Protein AF-A0A0C3DFL5-F1 (afdb_monomer_lite)

Radius of gyration: 19.06 Å; chains: 1; bounding box: 46×42×47 Å

InterPro domains:
  IPR040976 Fungal-type protein kinase [PF17667] (15-183)

pLDDT: mean 78.9, std 15.67, range [37.09, 96.31]

Foldseek 3Di:
DDWDWDADPNFIKIKDFDAWPDFDPPPPAQTKTKTWTFIAGPVDPDGPRAIKIKMKTWAQPPPPDDPLNLLVLLVVLPQPLGWHWPDKDFDQDDDPDDPDDRPRPGLVVVCVVCVPPDPPDDRRTTIMMTMTDDDFAQLVPDPDPVLNVVQVVSVVSSQVCCCPRSVDHPPDPDSRSGGDDDDPPDDDDDD

Sequence (191 aa):
MKELQFVKDGIVHIIKLISILFISDNLHSQGTTVWKGVKMNKRQKNWGKENVVVKDSWINPLQKYAEGKILSILNEYRIEGILRLIHEQQIRTSHPISPGNKVNNSTHFLQALLAHHERGSYYLQVLSRIITEPVGDLITEFSCLGELLVAFLDYVVAHKEAVKIAHVLHHDMSLLNFILACKQGQTRSDH

Secondary structure (DSSP, 8-state):
--EEEEEETTEEEEEEEEEEEEEE--TTTT-EEEEEEEEEETT-SS---EEEEEEEEEE-TT-SS-HHHHHHHHHHTT-TTSPEEEEEEE--PPP---TT------HHHHHHHHTTS-SSS----EEEEEEEE---EEGGG-SSHHHHHHHHHHHHHHHHHHHHHS--------GGG-EE-PPTT------

Organism: NCBI:txid1036808

Structure (mmCIF, N/CA/C/O backbone):
data_AF-A0A0C3DFL5-F1
#
_entry.id   AF-A0A0C3DFL5-F1
#
loop_
_atom_site.group_PDB
_atom_site.id
_atom_site.type_symbol
_atom_site.label_atom_id
_atom_site.label_alt_id
_atom_site.label_comp_id
_atom_site.label_asym_id
_atom_site.label_entity_id
_atom_site.label_seq_id
_atom_site.pdbx_PDB_ins_code
_atom_site.Cartn_x
_atom_site.Cartn_y
_atom_site.Cartn_z
_atom_site.occupancy
_atom_site.B_iso_or_equiv
_atom_site.auth_seq_id
_atom_site.auth_comp_id
_atom_site.auth_asym_id
_atom_site.auth_atom_id
_atom_site.pdbx_PDB_model_num
ATOM 1 N N . MET A 1 1 ? 10.957 14.498 14.206 1.00 58.91 1 MET A N 1
ATOM 2 C CA . MET A 1 1 ? 9.651 14.168 13.588 1.00 58.91 1 MET A CA 1
ATOM 3 C C . MET A 1 1 ? 9.713 14.587 12.131 1.00 58.91 1 MET A C 1
ATOM 5 O O . MET A 1 1 ? 10.109 15.718 11.883 1.00 58.91 1 MET A O 1
ATOM 9 N N . LYS A 1 2 ? 9.454 13.683 11.181 1.00 82.38 2 LYS A N 1
ATOM 10 C CA . LYS A 1 2 ? 9.675 13.938 9.748 1.00 82.38 2 LYS A CA 1
ATOM 11 C C . L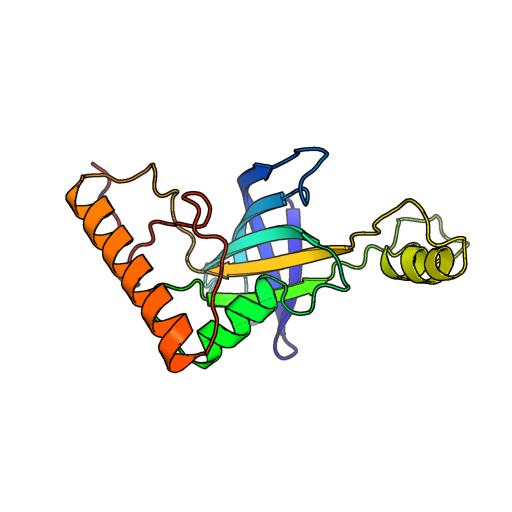YS A 1 2 ? 8.360 14.343 9.079 1.00 82.38 2 LYS A C 1
ATOM 13 O O . LYS A 1 2 ? 7.339 13.688 9.283 1.00 82.38 2 LYS A O 1
ATOM 18 N N . GLU A 1 3 ? 8.400 15.412 8.294 1.00 86.81 3 GLU A N 1
ATOM 19 C CA . GLU A 1 3 ? 7.275 15.870 7.479 1.00 86.81 3 GLU A CA 1
ATOM 20 C C . GLU A 1 3 ? 7.534 15.552 6.011 1.00 86.81 3 GLU A C 1
ATOM 22 O O . GLU A 1 3 ? 8.656 15.684 5.517 1.00 86.81 3 GLU A O 1
ATOM 27 N N . LEU A 1 4 ? 6.488 15.124 5.317 1.00 86.88 4 LEU A N 1
ATOM 28 C CA . LEU A 1 4 ? 6.491 14.892 3.882 1.00 86.88 4 LEU A CA 1
ATOM 29 C C . LEU A 1 4 ? 5.514 15.854 3.224 1.00 86.88 4 LEU A C 1
ATOM 31 O O . LEU A 1 4 ? 4.456 16.139 3.778 1.00 86.88 4 LEU A O 1
ATOM 35 N N . GLN A 1 5 ? 5.853 16.329 2.032 1.00 87.94 5 GLN A N 1
ATOM 36 C CA . GLN A 1 5 ? 4.967 17.167 1.235 1.00 87.94 5 GLN A CA 1
ATOM 37 C C . GLN A 1 5 ? 4.696 16.482 -0.093 1.00 87.94 5 GLN A C 1
ATOM 39 O O . GLN A 1 5 ? 5.610 15.917 -0.692 1.00 87.94 5 GLN A O 1
ATOM 44 N N . PHE A 1 6 ? 3.451 16.547 -0.545 1.00 85.56 6 PHE A N 1
ATOM 45 C CA . PHE A 1 6 ? 3.074 16.110 -1.882 1.00 85.56 6 PHE A CA 1
ATOM 46 C C . PHE A 1 6 ? 2.019 17.050 -2.461 1.00 85.56 6 PHE A C 1
ATOM 48 O O . PHE A 1 6 ? 1.330 17.760 -1.723 1.00 85.56 6 PHE A O 1
ATOM 55 N N . VAL A 1 7 ? 1.915 17.073 -3.788 1.00 84.12 7 VAL A N 1
ATOM 56 C CA . VAL A 1 7 ? 0.938 17.895 -4.505 1.00 84.12 7 VAL A CA 1
ATOM 57 C C . VAL A 1 7 ? -0.099 16.977 -5.126 1.00 84.12 7 VAL A C 1
ATOM 59 O O . VAL A 1 7 ? 0.248 16.065 -5.874 1.00 84.12 7 VAL A O 1
ATOM 62 N N . LYS A 1 8 ? -1.371 17.231 -4.830 1.00 82.88 8 LYS A N 1
ATOM 63 C CA . LYS A 1 8 ? -2.508 16.551 -5.448 1.00 82.88 8 LYS A CA 1
ATOM 64 C C . LYS A 1 8 ? -3.524 17.602 -5.867 1.00 82.88 8 LYS A C 1
ATOM 66 O O . LYS A 1 8 ? -3.828 18.491 -5.080 1.00 82.88 8 LYS A O 1
ATOM 71 N N . ASP A 1 9 ? -3.973 17.546 -7.117 1.00 83.56 9 ASP A N 1
ATOM 72 C CA . ASP A 1 9 ? -4.949 18.491 -7.682 1.00 83.56 9 ASP A CA 1
ATOM 73 C C . ASP A 1 9 ? -4.545 19.972 -7.493 1.00 83.56 9 ASP A C 1
ATOM 75 O O . ASP A 1 9 ? -5.363 20.845 -7.214 1.00 83.56 9 ASP A O 1
ATOM 79 N N . GLY A 1 10 ? -3.238 20.257 -7.578 1.00 81.25 10 GLY A N 1
ATOM 80 C CA . GLY A 1 10 ? -2.672 21.596 -7.362 1.00 81.25 10 GLY A CA 1
ATOM 81 C C . GLY A 1 10 ? -2.616 22.056 -5.897 1.00 81.25 10 GLY A C 1
ATOM 82 O O . GLY A 1 10 ? -2.197 23.181 -5.622 1.00 81.25 10 GLY A O 1
ATOM 83 N N . ILE A 1 11 ? -3.004 21.208 -4.942 1.00 82.56 11 ILE A N 1
ATOM 84 C CA . ILE A 1 11 ? -2.988 21.497 -3.506 1.00 82.56 11 ILE A CA 1
ATOM 85 C C . ILE A 1 11 ? -1.784 20.813 -2.858 1.00 82.56 11 ILE A C 1
ATOM 87 O O . ILE A 1 11 ? -1.545 19.619 -3.037 1.00 82.56 11 ILE A O 1
ATOM 91 N N . VAL A 1 12 ? -1.027 21.580 -2.070 1.00 85.19 12 VAL A N 1
ATOM 92 C CA . VAL A 1 12 ? 0.074 21.052 -1.256 1.00 85.19 12 VAL A CA 1
ATOM 93 C C . VAL A 1 12 ? -0.491 20.441 0.022 1.00 85.19 12 VAL A C 1
ATOM 95 O O . VAL A 1 12 ? -1.061 21.142 0.863 1.00 85.19 12 VAL A O 1
ATOM 98 N N . HIS A 1 13 ? -0.276 19.144 0.189 1.00 86.62 13 HIS A N 1
ATOM 99 C CA . HIS A 1 13 ? -0.588 18.399 1.400 1.00 86.62 13 HIS A CA 1
ATOM 100 C C . HIS A 1 13 ? 0.681 18.155 2.210 1.00 86.62 13 HIS A C 1
ATOM 102 O O . HIS A 1 13 ? 1.750 17.917 1.646 1.00 86.62 13 HIS A O 1
ATOM 108 N N . ILE A 1 14 ? 0.554 18.190 3.538 1.00 89.62 14 ILE A N 1
ATOM 109 C CA . ILE A 1 14 ? 1.631 17.811 4.457 1.00 89.62 14 ILE A CA 1
ATOM 110 C C . ILE A 1 14 ? 1.231 16.520 5.154 1.00 89.62 14 ILE A C 1
ATOM 112 O O . ILE A 1 14 ? 0.117 16.414 5.656 1.00 89.62 14 ILE A O 1
ATOM 116 N N . ILE A 1 15 ? 2.137 15.551 5.212 1.00 91.12 15 ILE A N 1
ATOM 117 C CA . ILE A 1 15 ? 1.990 14.362 6.045 1.00 91.12 15 ILE A CA 1
ATOM 118 C C . ILE A 1 15 ? 3.025 14.423 7.152 1.00 91.12 15 ILE A C 1
ATOM 120 O O . ILE A 1 15 ? 4.229 14.462 6.901 1.00 91.12 15 ILE A O 1
ATOM 124 N N . LYS A 1 16 ? 2.543 14.372 8.387 1.00 91.75 16 LYS A N 1
ATOM 125 C CA . LYS A 1 16 ? 3.386 14.197 9.561 1.00 91.75 16 LYS A CA 1
ATOM 126 C C . LYS A 1 16 ? 3.536 12.706 9.832 1.00 91.7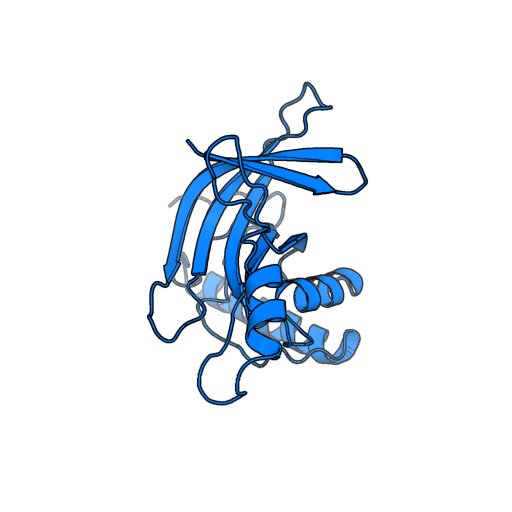5 16 LYS A C 1
ATOM 128 O O . LYS A 1 16 ? 2.543 12.051 10.147 1.00 91.75 16 LYS A O 1
ATOM 133 N N . LEU A 1 17 ? 4.749 12.171 9.698 1.00 92.44 17 LEU A N 1
ATOM 134 C CA . LEU A 1 17 ? 5.024 10.767 10.011 1.00 92.44 17 LEU A CA 1
ATOM 135 C C . LEU A 1 17 ? 5.000 10.572 11.531 1.00 92.44 17 LEU A C 1
ATOM 137 O O . LEU A 1 17 ? 5.666 11.309 12.264 1.00 92.44 17 LEU A O 1
ATOM 141 N N . ILE A 1 18 ? 4.209 9.603 11.989 1.00 92.00 18 ILE A N 1
ATOM 142 C CA . ILE A 1 18 ? 4.003 9.305 13.410 1.00 92.00 18 ILE A CA 1
ATOM 143 C C . ILE A 1 18 ? 4.922 8.169 13.846 1.00 92.00 18 ILE A C 1
ATOM 145 O O . ILE A 1 18 ? 5.727 8.347 14.754 1.00 92.00 18 ILE A O 1
ATOM 149 N N . SER A 1 19 ? 4.789 7.011 13.201 1.00 91.50 19 SER A N 1
ATOM 150 C CA . SER A 1 19 ? 5.471 5.774 13.573 1.00 91.50 19 SER A CA 1
ATOM 151 C C . SER A 1 19 ? 5.774 4.932 12.339 1.00 91.50 19 SER A C 1
ATOM 153 O O . SER A 1 19 ? 5.130 5.069 11.296 1.00 91.50 19 SER A O 1
ATOM 155 N N . ILE A 1 20 ? 6.774 4.067 12.462 1.00 90.88 20 ILE A N 1
ATOM 156 C CA . ILE A 1 20 ? 7.068 3.028 11.476 1.00 90.88 20 ILE A CA 1
ATOM 157 C C . ILE A 1 20 ? 6.100 1.874 11.733 1.00 90.88 20 ILE A C 1
ATOM 159 O O . ILE A 1 20 ? 5.922 1.476 12.881 1.00 90.88 20 ILE A O 1
ATOM 163 N N . LEU A 1 21 ? 5.465 1.375 10.676 1.00 87.50 21 LEU A N 1
ATOM 164 C CA . LEU A 1 21 ? 4.615 0.184 10.718 1.00 87.50 21 LEU A CA 1
ATOM 165 C C . LEU A 1 21 ? 5.393 -1.064 10.301 1.00 87.50 21 LEU A C 1
ATOM 167 O O . LEU A 1 21 ? 5.180 -2.132 10.857 1.00 87.50 21 LEU A O 1
ATOM 171 N N . PHE A 1 22 ? 6.296 -0.930 9.327 1.00 86.06 22 PHE A N 1
ATOM 172 C CA . PHE A 1 22 ? 7.044 -2.059 8.783 1.00 86.06 22 PHE A CA 1
ATOM 173 C C . PHE A 1 22 ? 8.337 -1.597 8.104 1.00 86.06 22 PHE A C 1
ATOM 175 O O . PHE A 1 22 ? 8.360 -0.549 7.453 1.00 86.06 22 PHE A O 1
ATOM 182 N N . ILE A 1 23 ? 9.398 -2.396 8.219 1.00 86.81 23 ILE A N 1
ATOM 183 C CA . ILE A 1 23 ? 10.627 -2.267 7.430 1.00 86.81 23 ILE A CA 1
ATOM 184 C C . ILE A 1 23 ? 10.974 -3.647 6.874 1.00 86.81 23 ILE A C 1
ATOM 186 O O . ILE A 1 23 ? 10.998 -4.625 7.613 1.00 86.81 23 ILE A O 1
ATOM 190 N N . SER A 1 24 ? 11.288 -3.702 5.584 1.00 84.56 24 SER A N 1
ATOM 191 C CA . SER A 1 24 ? 11.998 -4.812 4.962 1.00 84.56 24 SER A CA 1
ATOM 192 C C . SER A 1 24 ? 13.308 -4.282 4.402 1.00 84.56 24 SER A C 1
ATOM 194 O O . SER A 1 24 ? 13.310 -3.447 3.498 1.00 84.56 24 SER A O 1
ATOM 196 N N . ASP A 1 25 ? 14.412 -4.755 4.963 1.00 74.12 25 ASP A N 1
ATOM 197 C CA . ASP A 1 25 ? 15.786 -4.368 4.640 1.00 74.12 25 ASP A CA 1
ATOM 198 C C . ASP A 1 25 ? 16.544 -5.461 3.870 1.00 74.12 25 ASP A C 1
ATOM 200 O O . ASP A 1 25 ? 17.748 -5.347 3.643 1.00 74.12 25 ASP A O 1
ATOM 204 N N . ASN A 1 26 ? 15.842 -6.508 3.422 1.00 65.88 26 ASN A N 1
ATOM 205 C CA . ASN A 1 26 ? 16.447 -7.619 2.698 1.00 65.88 26 ASN A CA 1
ATOM 206 C C . ASN A 1 26 ? 17.223 -7.112 1.473 1.00 65.88 26 ASN A C 1
ATOM 208 O O . ASN A 1 26 ? 16.632 -6.529 0.563 1.00 65.88 26 ASN A O 1
ATOM 212 N N . LEU A 1 27 ? 18.523 -7.420 1.422 1.00 51.94 27 LEU A N 1
ATOM 213 C CA . LEU A 1 27 ? 19.468 -7.030 0.361 1.00 51.94 27 LEU A CA 1
ATOM 214 C C . LEU A 1 27 ? 19.070 -7.509 -1.047 1.00 51.94 27 LEU A C 1
ATOM 216 O O . LEU A 1 27 ? 19.594 -7.015 -2.040 1.00 51.94 27 LEU A O 1
ATOM 220 N N . HIS A 1 28 ? 18.177 -8.495 -1.146 1.00 53.97 28 HIS A N 1
ATOM 221 C CA . HIS A 1 28 ? 17.642 -9.016 -2.412 1.00 53.97 28 HIS A CA 1
ATOM 222 C C . HIS A 1 28 ? 16.210 -8.542 -2.701 1.00 53.97 28 HIS A C 1
ATOM 224 O O . HIS A 1 28 ? 15.637 -8.888 -3.731 1.00 53.97 28 HIS A O 1
ATOM 230 N N . SER A 1 29 ? 15.618 -7.768 -1.789 1.00 61.41 29 SER A N 1
ATOM 231 C CA . SER A 1 29 ? 14.272 -7.214 -1.913 1.00 61.41 29 SER A CA 1
ATOM 232 C C . SER A 1 29 ? 14.306 -5.761 -2.391 1.00 61.41 29 SER A C 1
ATOM 234 O O . SER A 1 29 ? 15.355 -5.130 -2.478 1.00 61.41 29 SER A O 1
ATOM 236 N N . GLN A 1 30 ? 13.125 -5.209 -2.657 1.00 71.94 30 GLN A N 1
ATOM 237 C CA . GLN A 1 30 ? 12.919 -3.814 -3.040 1.00 71.94 30 GLN A CA 1
ATOM 238 C C . GLN A 1 30 ? 13.116 -2.811 -1.888 1.00 71.94 30 GLN A C 1
ATOM 240 O O . GLN A 1 30 ? 12.759 -1.656 -2.058 1.00 71.94 30 GLN A O 1
ATOM 245 N N . GLY A 1 31 ? 13.630 -3.209 -0.715 1.00 81.38 31 GLY A N 1
ATOM 246 C CA . GLY A 1 31 ? 13.894 -2.308 0.416 1.00 81.38 31 GLY A CA 1
ATOM 247 C C . GLY A 1 31 ? 12.693 -1.421 0.764 1.00 81.38 31 GLY A C 1
ATOM 248 O O . GLY A 1 31 ? 12.580 -0.293 0.287 1.00 81.38 31 GLY A O 1
ATOM 249 N N . THR A 1 32 ? 11.767 -1.929 1.573 1.00 87.44 32 THR A N 1
ATOM 250 C CA . THR A 1 32 ? 10.481 -1.262 1.829 1.00 87.44 32 THR A CA 1
ATOM 251 C C . THR A 1 32 ? 10.437 -0.662 3.225 1.00 87.44 32 THR A C 1
ATOM 253 O O . THR A 1 32 ? 10.794 -1.313 4.199 1.00 87.44 32 THR A O 1
ATOM 256 N N . THR A 1 33 ? 9.944 0.567 3.354 1.00 90.25 33 THR A N 1
ATOM 257 C CA . THR A 1 33 ? 9.591 1.165 4.646 1.00 90.25 33 THR A CA 1
ATOM 258 C C . THR A 1 33 ? 8.163 1.680 4.605 1.00 90.25 33 THR A C 1
ATOM 260 O O . THR A 1 33 ? 7.802 2.466 3.732 1.00 90.25 33 THR A O 1
ATOM 263 N N . VAL A 1 34 ? 7.357 1.274 5.579 1.00 90.75 34 VAL A N 1
ATOM 264 C CA . VAL A 1 34 ? 5.958 1.672 5.719 1.00 90.75 34 VAL A CA 1
ATOM 265 C C . VAL A 1 34 ? 5.793 2.477 6.999 1.00 90.75 34 VAL A C 1
ATOM 267 O O . VAL A 1 34 ? 6.237 2.069 8.071 1.00 90.75 34 VAL A O 1
ATOM 270 N N . TRP A 1 35 ? 5.125 3.618 6.892 1.00 93.25 35 TRP A N 1
ATOM 271 C CA . TRP A 1 35 ? 4.887 4.555 7.979 1.00 93.25 35 TRP A CA 1
ATOM 272 C C . TRP A 1 35 ? 3.398 4.799 8.170 1.00 93.25 35 TRP A C 1
ATOM 274 O O . TRP A 1 35 ? 2.648 4.919 7.202 1.00 93.25 35 TRP A O 1
ATOM 284 N N . LYS A 1 36 ? 3.002 5.010 9.422 1.00 92.75 36 LYS A N 1
ATOM 285 C CA . LYS A 1 36 ? 1.750 5.678 9.765 1.00 92.75 36 LYS A CA 1
ATOM 286 C C . LYS A 1 36 ? 1.978 7.182 9.739 1.00 92.75 36 LYS A C 1
ATOM 288 O O . LYS A 1 36 ? 2.920 7.689 10.354 1.00 92.75 36 LYS A O 1
ATOM 293 N N . GLY A 1 37 ? 1.104 7.910 9.060 1.00 92.50 37 GLY A N 1
ATOM 294 C CA . GLY A 1 37 ? 1.138 9.363 8.990 1.00 92.50 37 GLY A CA 1
ATOM 295 C C . GLY A 1 37 ? -0.225 9.994 9.239 1.00 92.50 37 GLY A C 1
ATOM 296 O O . GLY A 1 37 ? -1.258 9.337 9.152 1.00 92.50 37 GLY A O 1
ATOM 297 N N . VAL A 1 38 ? -0.218 11.295 9.525 1.00 91.19 38 VAL A N 1
ATOM 298 C CA . VAL A 1 38 ? -1.428 12.128 9.518 1.00 91.19 38 VAL A CA 1
ATOM 299 C C . VAL A 1 38 ? -1.316 13.123 8.383 1.00 91.19 38 VAL A C 1
ATOM 301 O O . VAL A 1 38 ? -0.390 13.941 8.371 1.00 91.19 38 VAL A O 1
ATOM 304 N N . LYS A 1 39 ? -2.260 13.069 7.445 1.00 88.50 39 LYS A N 1
ATOM 305 C CA . LYS A 1 39 ? -2.396 14.065 6.387 1.00 88.50 39 LYS A CA 1
ATOM 306 C C . LYS A 1 39 ? -3.034 15.328 6.963 1.00 88.50 39 LYS A C 1
ATOM 308 O O . LYS A 1 39 ? -4.038 15.271 7.663 1.00 88.50 39 LYS A O 1
ATOM 313 N N . MET A 1 40 ? -2.445 16.473 6.643 1.00 83.12 40 MET A N 1
ATOM 314 C CA . MET A 1 40 ? -2.889 17.804 7.035 1.00 83.12 40 MET A CA 1
ATOM 315 C C . MET A 1 40 ? -3.155 18.634 5.778 1.00 83.12 40 MET A C 1
ATOM 317 O O . MET A 1 40 ? -2.350 18.652 4.839 1.00 83.12 40 MET A O 1
ATOM 321 N N . ASN A 1 41 ? -4.286 19.338 5.761 1.00 72.81 41 ASN A N 1
ATOM 322 C CA . ASN A 1 41 ? -4.627 20.278 4.700 1.00 72.81 41 ASN A CA 1
ATOM 323 C C . ASN A 1 41 ? -4.346 21.710 5.170 1.00 72.81 41 ASN A C 1
ATOM 325 O O . ASN A 1 41 ? -4.950 22.173 6.132 1.00 72.81 41 ASN A O 1
ATOM 329 N N . LYS A 1 42 ? -3.466 22.436 4.469 1.00 64.56 42 LYS A N 1
ATOM 330 C CA . LYS A 1 42 ? -3.145 23.836 4.798 1.00 64.56 42 LYS A CA 1
ATOM 331 C C . LYS A 1 42 ? -4.337 24.793 4.661 1.00 64.56 42 LYS A C 1
ATOM 333 O O . LYS A 1 42 ? -4.307 25.863 5.260 1.00 64.56 42 LYS A O 1
ATOM 338 N N . ARG A 1 43 ? -5.360 24.453 3.864 1.00 61.34 43 ARG A N 1
ATOM 339 C CA . ARG A 1 43 ? -6.496 25.350 3.574 1.00 61.34 43 ARG A CA 1
ATOM 340 C C . ARG A 1 43 ? -7.623 25.294 4.607 1.00 61.34 43 ARG A C 1
ATOM 342 O O . ARG A 1 43 ? -8.358 26.267 4.733 1.00 61.34 43 ARG A O 1
ATOM 349 N N . GLN A 1 44 ? -7.770 24.200 5.351 1.00 54.88 44 GLN A N 1
ATOM 350 C CA . GLN A 1 44 ? -8.806 24.081 6.378 1.00 54.88 44 GLN A CA 1
ATOM 351 C C . GLN A 1 44 ? -8.191 24.340 7.757 1.00 54.88 44 GLN A C 1
ATOM 353 O O . GLN A 1 44 ? -7.392 23.553 8.249 1.00 54.88 44 GLN A O 1
ATOM 358 N N . LYS A 1 45 ? -8.600 25.439 8.410 1.00 49.78 45 LYS A N 1
ATOM 359 C CA . LYS A 1 45 ? -8.300 25.710 9.832 1.00 49.78 45 LYS A CA 1
ATOM 360 C C . LYS A 1 45 ? -8.848 24.622 10.775 1.00 49.78 45 LYS A C 1
ATOM 362 O O . LYS A 1 45 ? -8.403 24.539 11.916 1.00 49.78 45 LYS A O 1
ATOM 367 N N . ASN A 1 46 ? -9.768 23.781 10.293 1.00 44.84 46 ASN A N 1
ATOM 368 C CA . ASN A 1 46 ? -10.198 22.565 10.972 1.00 44.84 46 ASN A CA 1
ATOM 369 C C . ASN A 1 46 ? -9.281 21.406 10.583 1.00 44.84 46 ASN A C 1
ATOM 371 O O . ASN A 1 46 ? -9.206 20.998 9.425 1.00 44.84 46 ASN A O 1
ATOM 375 N N . TRP A 1 47 ? -8.581 20.894 11.587 1.00 49.69 47 TRP A N 1
ATOM 376 C CA . TRP A 1 47 ? -7.605 19.820 11.499 1.00 49.69 47 TRP A CA 1
ATOM 377 C C . TRP A 1 47 ? -8.312 18.490 11.217 1.00 49.69 47 TRP A C 1
ATOM 379 O O . TRP A 1 47 ? -8.518 17.688 12.125 1.00 49.69 47 TRP A O 1
ATOM 389 N N . GLY A 1 48 ? -8.693 18.246 9.964 1.00 54.50 48 GLY A N 1
ATOM 390 C CA . GLY A 1 48 ? -9.075 16.912 9.510 1.00 54.50 48 GLY A CA 1
ATOM 391 C C . GLY A 1 48 ? -7.852 16.002 9.585 1.00 54.50 48 GLY A C 1
ATOM 392 O O . GLY A 1 48 ? -7.035 15.987 8.667 1.00 54.50 48 GLY A O 1
ATOM 393 N N . LYS A 1 49 ? -7.667 15.318 10.719 1.00 68.44 49 LYS A N 1
ATOM 394 C CA . LYS A 1 49 ? -6.587 14.349 10.925 1.00 68.44 49 LYS A CA 1
ATOM 395 C C . LYS A 1 49 ? -6.958 13.056 10.210 1.00 68.44 49 LYS A C 1
ATOM 397 O O . LYS A 1 49 ? -7.495 12.138 10.819 1.00 68.44 49 LYS A O 1
ATOM 402 N N . GLU A 1 50 ? -6.693 12.995 8.913 1.00 85.31 50 GLU A N 1
ATOM 403 C CA . GLU A 1 50 ? -6.839 11.751 8.161 1.00 85.31 50 GLU A CA 1
ATOM 404 C C . GLU A 1 50 ? -5.576 10.910 8.344 1.00 85.31 50 GLU A C 1
ATOM 406 O O . GLU A 1 50 ? -4.471 11.326 7.976 1.00 85.31 50 GLU A O 1
ATOM 411 N N . ASN A 1 51 ? -5.738 9.736 8.953 1.00 90.75 51 ASN A N 1
ATOM 412 C CA . ASN A 1 51 ? -4.667 8.757 9.067 1.00 90.75 51 ASN A CA 1
ATOM 413 C C . ASN A 1 51 ? -4.383 8.164 7.686 1.00 90.75 51 ASN A C 1
ATOM 415 O O . ASN A 1 51 ? -5.299 7.735 6.989 1.00 90.75 51 ASN A O 1
ATOM 419 N N . VAL A 1 52 ? -3.109 8.122 7.317 1.00 93.19 52 VAL A N 1
ATOM 420 C CA . VAL A 1 52 ? -2.641 7.591 6.036 1.00 93.19 52 VAL A CA 1
ATOM 421 C C . VAL A 1 52 ? -1.473 6.644 6.256 1.00 93.19 52 VAL A C 1
ATOM 423 O O . VAL A 1 52 ? -0.722 6.775 7.227 1.00 93.19 52 VAL A O 1
ATOM 426 N N . VAL A 1 53 ? -1.298 5.715 5.328 1.00 93.38 53 VAL A N 1
ATOM 427 C CA . VAL A 1 53 ? -0.100 4.889 5.221 1.00 93.38 53 VAL A CA 1
ATOM 428 C C . VAL A 1 53 ? 0.815 5.515 4.176 1.00 93.38 53 VAL A C 1
ATOM 430 O O . VAL A 1 53 ? 0.362 5.896 3.100 1.00 93.38 53 VAL A O 1
ATOM 433 N N . VAL A 1 54 ? 2.102 5.640 4.491 1.00 93.38 54 VAL A N 1
ATOM 434 C CA . VAL A 1 54 ? 3.135 6.050 3.533 1.00 93.38 54 VAL A CA 1
ATOM 435 C C . VAL A 1 54 ? 4.097 4.893 3.344 1.00 93.38 54 VAL A C 1
ATOM 437 O O . VAL A 1 54 ? 4.784 4.511 4.287 1.00 93.38 54 VAL A O 1
ATOM 440 N N . LYS A 1 55 ? 4.164 4.357 2.131 1.00 92.75 55 LYS A N 1
ATOM 441 C CA . LYS A 1 55 ? 5.062 3.268 1.753 1.00 92.75 55 LYS A CA 1
ATOM 442 C C . LYS A 1 55 ? 6.127 3.795 0.802 1.00 92.75 55 LYS A C 1
ATOM 444 O O . LYS A 1 55 ? 5.805 4.279 -0.278 1.00 92.75 55 LYS A O 1
ATOM 449 N N . ASP A 1 56 ? 7.382 3.686 1.215 1.00 91.12 56 ASP A N 1
ATOM 450 C CA . ASP A 1 56 ? 8.562 3.966 0.403 1.00 91.12 56 ASP A CA 1
ATOM 451 C C . ASP A 1 56 ? 9.194 2.626 -0.004 1.00 91.12 56 ASP A C 1
ATOM 453 O O . ASP A 1 56 ? 9.414 1.771 0.853 1.00 91.12 56 ASP A O 1
ATOM 457 N N . SER A 1 57 ? 9.464 2.420 -1.294 1.00 89.31 57 SER A N 1
ATOM 458 C CA . SER A 1 57 ? 10.067 1.183 -1.821 1.00 89.31 57 SER A CA 1
ATOM 459 C C . SER A 1 57 ? 10.903 1.449 -3.074 1.00 89.31 57 SER A C 1
ATOM 461 O O . SER A 1 57 ? 10.592 2.345 -3.862 1.00 89.31 57 SER A O 1
ATOM 463 N N . TRP A 1 58 ? 11.976 0.690 -3.266 1.00 86.38 58 TRP A N 1
ATOM 464 C CA . TRP A 1 58 ? 12.800 0.728 -4.471 1.00 86.38 58 TRP A CA 1
ATOM 465 C C . TRP A 1 58 ? 12.193 -0.136 -5.573 1.00 86.38 58 TRP A C 1
ATOM 467 O O . TRP A 1 58 ? 12.202 -1.358 -5.506 1.00 86.38 58 TRP A O 1
ATOM 477 N N . ILE A 1 59 ? 11.697 0.495 -6.631 1.00 84.06 59 ILE A N 1
ATOM 478 C CA . ILE A 1 59 ? 11.025 -0.202 -7.730 1.00 84.06 59 ILE A CA 1
ATOM 479 C C . ILE A 1 59 ? 11.903 -0.255 -8.976 1.00 84.06 59 ILE A C 1
ATOM 481 O O . ILE A 1 59 ? 12.733 0.624 -9.215 1.00 84.06 59 ILE A O 1
ATOM 485 N N . ASN A 1 60 ? 11.670 -1.254 -9.827 1.00 82.50 60 ASN A N 1
ATOM 486 C CA . ASN A 1 60 ? 12.184 -1.228 -11.190 1.00 82.50 60 ASN A CA 1
ATOM 487 C C . ASN A 1 60 ? 11.338 -0.242 -12.024 1.00 82.50 60 ASN A C 1
ATOM 489 O O . ASN A 1 60 ? 10.161 -0.519 -12.260 1.00 82.50 60 ASN A O 1
ATOM 493 N N . PRO A 1 61 ? 11.895 0.881 -12.515 1.00 75.69 61 PRO A N 1
ATOM 494 C CA . PRO A 1 61 ? 11.129 1.867 -13.283 1.00 75.69 61 PRO A CA 1
ATOM 495 C C . PRO A 1 61 ? 10.629 1.338 -14.635 1.00 75.69 61 PRO A C 1
ATOM 497 O O . PRO A 1 61 ? 9.714 1.921 -15.211 1.00 75.69 61 PRO A O 1
ATOM 500 N N . LEU A 1 62 ? 11.208 0.248 -15.151 1.00 76.25 62 LEU A N 1
ATOM 501 C CA . LEU A 1 62 ? 10.756 -0.400 -16.386 1.00 76.25 62 LEU A CA 1
ATOM 502 C C . LEU A 1 62 ? 9.532 -1.301 -16.161 1.00 7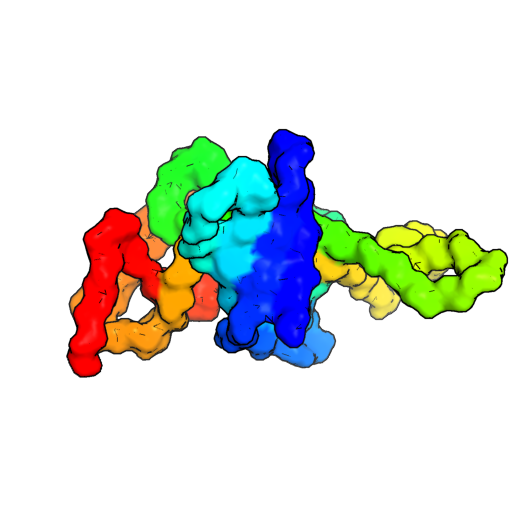6.25 62 LEU A C 1
ATOM 504 O O . LEU A 1 62 ? 8.917 -1.761 -17.125 1.00 76.25 62 LEU A O 1
ATOM 508 N N . GLN A 1 63 ? 9.161 -1.568 -14.905 1.00 78.75 63 GLN A N 1
ATOM 509 C CA . GLN A 1 63 ? 7.982 -2.360 -14.588 1.00 78.75 63 GLN A CA 1
ATOM 510 C C . GLN A 1 63 ? 6.715 -1.590 -14.982 1.00 78.75 63 GLN A C 1
ATOM 512 O O . GLN A 1 63 ? 6.367 -0.567 -14.397 1.00 78.75 63 GLN A O 1
ATOM 517 N N . LYS A 1 64 ? 5.994 -2.110 -15.983 1.00 76.69 64 LYS A N 1
ATOM 518 C CA . LYS A 1 64 ? 4.802 -1.464 -16.564 1.00 76.69 64 LYS A CA 1
ATOM 519 C C . LYS A 1 64 ? 3.663 -1.250 -15.557 1.00 76.69 64 LYS A C 1
ATOM 521 O O . LYS A 1 64 ? 2.892 -0.296 -15.704 1.00 76.69 64 LYS A O 1
ATOM 526 N N . TYR A 1 65 ? 3.559 -2.143 -14.574 1.00 79.62 65 TYR A N 1
ATOM 527 C CA . TYR A 1 65 ? 2.527 -2.163 -13.540 1.00 79.62 65 TYR A CA 1
ATOM 528 C C . TYR A 1 65 ? 3.191 -2.234 -12.163 1.00 79.62 65 TYR A C 1
ATOM 530 O O . TYR A 1 65 ? 3.372 -3.313 -11.605 1.00 79.62 65 TYR A O 1
ATOM 538 N N . ALA A 1 66 ? 3.615 -1.076 -11.656 1.00 85.06 66 ALA A N 1
ATOM 539 C CA . ALA A 1 66 ? 3.976 -0.927 -10.251 1.00 85.06 66 ALA A CA 1
ATOM 540 C C . ALA A 1 66 ? 2.710 -0.902 -9.376 1.00 85.06 66 ALA A C 1
ATOM 542 O O . ALA A 1 66 ? 1.612 -0.624 -9.868 1.00 85.06 66 ALA A O 1
ATOM 543 N N . GLU A 1 67 ? 2.873 -1.165 -8.080 1.00 88.19 67 GLU A N 1
ATOM 544 C CA . GLU A 1 67 ? 1.785 -1.256 -7.097 1.00 88.19 67 GLU A CA 1
ATOM 545 C C . GLU A 1 67 ? 0.835 -0.051 -7.132 1.00 88.19 67 GLU A C 1
ATOM 547 O O . GLU A 1 67 ? -0.378 -0.236 -7.210 1.00 88.19 67 GLU A O 1
ATOM 552 N N . GLY A 1 68 ? 1.360 1.180 -7.162 1.00 89.38 68 GLY A N 1
ATOM 553 C CA . GLY A 1 68 ? 0.526 2.384 -7.214 1.00 89.38 68 GLY A CA 1
ATOM 554 C C . GLY A 1 68 ? -0.366 2.435 -8.456 1.00 89.38 68 GLY A C 1
ATOM 555 O O . GLY A 1 68 ? -1.563 2.692 -8.351 1.00 89.38 68 GLY A O 1
ATOM 556 N N . LYS A 1 69 ? 0.153 2.053 -9.625 1.00 89.94 69 LYS A N 1
ATOM 557 C CA . LYS A 1 69 ? -0.649 1.971 -10.853 1.00 89.94 69 LYS A CA 1
ATOM 558 C C . LYS A 1 69 ? -1.725 0.888 -10.788 1.00 89.94 69 LYS A C 1
ATOM 560 O O . LYS A 1 69 ? -2.828 1.109 -11.281 1.00 89.94 69 LYS A O 1
ATOM 565 N N . ILE A 1 70 ? -1.421 -0.264 -10.190 1.00 90.94 70 ILE A N 1
ATOM 566 C CA . ILE A 1 70 ? -2.406 -1.334 -9.983 1.00 90.94 70 ILE A CA 1
ATOM 567 C C . ILE A 1 70 ? -3.533 -0.828 -9.077 1.00 90.94 70 ILE A C 1
ATOM 569 O O . ILE A 1 70 ? -4.700 -0.920 -9.454 1.00 90.94 70 ILE A O 1
ATOM 573 N N . LEU A 1 71 ? -3.192 -0.220 -7.938 1.00 92.50 71 LEU A N 1
ATOM 574 C CA . LEU A 1 71 ? -4.172 0.368 -7.021 1.00 92.50 71 LEU A CA 1
ATOM 575 C C . LEU A 1 71 ? -5.014 1.451 -7.701 1.00 92.50 71 LEU A C 1
ATOM 577 O O . LEU A 1 71 ? -6.229 1.469 -7.528 1.00 92.50 71 LEU A O 1
ATOM 581 N N . SER A 1 72 ? -4.398 2.305 -8.523 1.00 93.31 72 SER A N 1
ATOM 582 C CA . SER A 1 72 ? -5.114 3.330 -9.289 1.00 93.31 72 SER A CA 1
ATOM 583 C C . SER A 1 72 ? -6.196 2.721 -10.181 1.00 93.31 72 SER A C 1
ATOM 585 O O . SER A 1 72 ? -7.321 3.213 -10.180 1.00 93.31 72 SER A O 1
ATOM 587 N N . ILE A 1 73 ? -5.875 1.647 -10.913 1.00 93.94 73 ILE A N 1
ATOM 588 C CA . ILE A 1 73 ? -6.838 0.947 -11.776 1.00 93.94 73 ILE A CA 1
ATOM 589 C C . ILE A 1 73 ? -7.961 0.343 -10.923 1.00 93.94 73 ILE A C 1
ATOM 591 O O . ILE A 1 73 ? -9.136 0.558 -11.204 1.00 93.94 73 ILE A O 1
ATOM 595 N N . LEU A 1 74 ? -7.623 -0.378 -9.850 1.00 94.12 74 LEU A N 1
ATOM 596 C CA . LEU A 1 74 ? -8.624 -1.018 -8.988 1.00 94.12 74 LEU A CA 1
ATOM 597 C C . LEU A 1 74 ? -9.561 0.001 -8.318 1.00 94.12 74 LEU A C 1
ATOM 599 O O . LEU A 1 74 ? -10.760 -0.246 -8.196 1.00 94.12 74 LEU A O 1
ATOM 603 N N . ASN A 1 75 ? -9.042 1.163 -7.916 1.00 94.25 75 ASN A N 1
ATOM 604 C CA . ASN A 1 75 ? -9.854 2.233 -7.339 1.00 94.25 75 ASN A CA 1
ATOM 605 C C . ASN A 1 75 ? -10.762 2.916 -8.370 1.00 94.25 75 ASN A C 1
ATOM 607 O O . ASN A 1 75 ? -11.869 3.314 -8.012 1.00 94.25 75 ASN A O 1
ATOM 611 N N . GLU A 1 76 ? -10.335 3.034 -9.631 1.00 95.44 76 GLU A N 1
ATOM 612 C CA . GLU A 1 76 ? -11.162 3.574 -10.719 1.00 95.44 76 GLU A CA 1
ATOM 613 C C . GLU A 1 76 ? -12.401 2.703 -10.967 1.00 95.44 76 GLU A C 1
ATOM 615 O O . GLU A 1 76 ? -13.515 3.221 -11.057 1.00 95.44 76 GLU A O 1
ATOM 620 N N . TYR A 1 77 ? -12.226 1.377 -10.952 1.00 95.44 77 TYR A N 1
ATOM 621 C CA . TYR A 1 77 ? -13.323 0.405 -11.022 1.00 95.44 77 TYR A CA 1
ATOM 622 C C . TYR A 1 77 ? -14.096 0.235 -9.707 1.00 95.44 77 TYR A C 1
ATOM 624 O O . TYR A 1 77 ? -15.063 -0.522 -9.670 1.00 95.44 77 TYR A O 1
ATOM 632 N N . ARG A 1 78 ? -13.707 0.951 -8.642 1.00 94.44 78 ARG A N 1
ATOM 633 C CA . ARG A 1 78 ? -14.347 0.921 -7.317 1.00 94.44 78 ARG A CA 1
ATOM 634 C C . ARG A 1 78 ? -14.454 -0.485 -6.721 1.00 94.44 78 ARG A C 1
ATOM 636 O O . ARG A 1 78 ? -15.461 -0.807 -6.099 1.00 94.44 78 ARG A O 1
ATOM 643 N N . ILE A 1 79 ? -13.417 -1.304 -6.898 1.00 93.19 79 ILE A N 1
ATOM 644 C CA . ILE A 1 79 ? -13.360 -2.626 -6.267 1.00 93.19 79 ILE A CA 1
ATOM 645 C C . ILE A 1 79 ? -13.320 -2.450 -4.744 1.00 93.19 79 ILE A C 1
ATOM 647 O O . ILE A 1 79 ? -12.451 -1.746 -4.219 1.00 93.19 79 ILE A O 1
ATOM 651 N N . GLU A 1 80 ? -14.266 -3.068 -4.039 1.00 91.75 80 GLU A N 1
ATOM 652 C CA . GLU A 1 80 ? -14.319 -3.031 -2.577 1.00 91.75 80 GLU A CA 1
ATOM 653 C C . GLU A 1 80 ? -13.223 -3.913 -1.958 1.00 91.75 80 GLU A C 1
ATOM 655 O O . GLU A 1 80 ? -12.686 -4.817 -2.595 1.00 91.75 80 GLU A O 1
ATOM 660 N N . GLY A 1 81 ? -12.840 -3.627 -0.711 1.00 88.69 81 GLY A N 1
ATOM 661 C CA . GLY A 1 81 ? -11.799 -4.392 -0.008 1.00 88.69 81 GLY A CA 1
ATOM 662 C C . GLY A 1 81 ? -10.362 -4.123 -0.481 1.00 88.69 81 GLY A C 1
ATOM 663 O O . GLY A 1 81 ? -9.433 -4.760 0.009 1.00 88.69 81 GLY A O 1
ATOM 664 N N . ILE A 1 82 ? -10.153 -3.167 -1.394 1.00 90.25 82 ILE A N 1
ATOM 665 C CA . ILE A 1 82 ? -8.828 -2.724 -1.849 1.00 90.25 82 ILE A CA 1
ATOM 666 C C . ILE A 1 82 ? -8.454 -1.391 -1.189 1.00 90.25 82 ILE A C 1
ATOM 668 O O . ILE A 1 82 ? -9.296 -0.515 -0.985 1.00 90.25 82 ILE A O 1
ATOM 672 N N . LEU A 1 83 ? -7.164 -1.216 -0.890 1.00 91.19 83 LEU A N 1
ATOM 673 C CA . LEU A 1 83 ? -6.613 0.057 -0.428 1.00 91.19 83 LEU A CA 1
ATOM 674 C C . LEU A 1 83 ? -6.947 1.197 -1.396 1.00 91.19 83 LEU A C 1
ATOM 676 O O . LEU A 1 83 ? -6.782 1.076 -2.611 1.00 91.19 83 LEU A O 1
ATOM 680 N N . ARG A 1 84 ? -7.340 2.347 -0.851 1.00 92.25 84 ARG A N 1
ATOM 681 C CA . ARG A 1 84 ? -7.513 3.575 -1.622 1.00 92.25 84 ARG A CA 1
ATOM 682 C C . ARG A 1 84 ? -6.172 4.278 -1.773 1.00 92.25 84 ARG A C 1
ATOM 684 O O . ARG A 1 84 ? -5.578 4.741 -0.799 1.00 92.25 84 ARG A O 1
ATOM 691 N N . LEU A 1 85 ? -5.722 4.416 -3.010 1.00 94.25 85 LEU A N 1
ATOM 692 C CA . LEU A 1 85 ? -4.589 5.232 -3.395 1.00 94.25 85 LEU A CA 1
ATOM 693 C C . LEU A 1 85 ? -4.940 6.715 -3.264 1.00 94.25 85 LEU A C 1
ATOM 695 O O . LEU A 1 85 ? -5.817 7.253 -3.942 1.00 94.25 85 LEU A O 1
ATOM 699 N N . ILE A 1 86 ? -4.204 7.407 -2.403 1.00 92.69 86 ILE A N 1
ATOM 700 C CA . ILE A 1 86 ? -4.281 8.860 -2.276 1.00 92.69 86 ILE A CA 1
ATOM 701 C C . ILE A 1 86 ? -3.323 9.503 -3.270 1.00 92.69 86 ILE A C 1
ATOM 703 O O . ILE A 1 86 ? -3.718 10.452 -3.952 1.00 92.69 86 ILE A O 1
ATOM 707 N N . HIS A 1 87 ? -2.080 9.028 -3.326 1.00 92.06 87 HIS A N 1
ATOM 708 C CA . HIS A 1 87 ? -1.035 9.609 -4.161 1.00 92.06 87 HIS A CA 1
ATOM 709 C C . HIS A 1 87 ? 0.096 8.612 -4.422 1.00 92.06 87 HIS A C 1
ATOM 711 O O . HIS A 1 87 ? 0.432 7.811 -3.554 1.00 92.06 87 HIS A O 1
ATOM 717 N N . GLU A 1 88 ? 0.720 8.718 -5.590 1.00 91.25 88 GLU A N 1
ATOM 718 C CA . GLU A 1 88 ? 1.939 8.002 -5.959 1.00 91.25 88 GLU A CA 1
ATOM 719 C C . GLU A 1 88 ? 2.956 9.011 -6.499 1.00 91.25 88 GLU A C 1
ATOM 721 O O . GLU A 1 88 ? 2.608 9.912 -7.265 1.00 91.25 88 GLU A O 1
ATOM 726 N N . GLN A 1 89 ? 4.217 8.862 -6.100 1.00 88.38 89 GLN A N 1
ATOM 727 C CA . GLN A 1 89 ? 5.302 9.724 -6.540 1.00 88.38 89 GLN A CA 1
ATOM 728 C C . GLN A 1 89 ? 6.624 8.963 -6.595 1.00 88.38 89 GLN A C 1
ATOM 730 O O . GLN A 1 89 ? 7.039 8.344 -5.622 1.00 88.38 89 GLN A O 1
ATOM 735 N N . GLN A 1 90 ? 7.369 9.129 -7.686 1.00 86.75 90 GLN A N 1
ATOM 736 C CA . GLN A 1 90 ? 8.790 8.789 -7.694 1.00 86.75 90 GLN A CA 1
ATOM 737 C C . GLN A 1 90 ? 9.595 9.892 -7.004 1.00 86.75 90 GLN A C 1
ATOM 739 O O . GLN A 1 90 ? 9.577 11.055 -7.422 1.00 86.75 90 GLN A O 1
ATOM 744 N N . ILE A 1 91 ? 10.312 9.530 -5.945 1.00 82.62 91 ILE A N 1
ATOM 745 C CA . ILE A 1 91 ? 11.104 10.468 -5.161 1.00 82.62 91 ILE A CA 1
ATOM 746 C C . ILE A 1 91 ? 12.361 10.825 -5.945 1.00 82.62 91 ILE A C 1
ATOM 748 O O . ILE A 1 91 ? 13.256 10.012 -6.157 1.00 82.62 91 ILE A O 1
ATOM 752 N N . ARG A 1 92 ? 12.438 12.089 -6.356 1.00 73.06 92 ARG A N 1
ATOM 753 C CA . ARG A 1 92 ? 13.647 12.675 -6.929 1.00 73.06 92 ARG A CA 1
ATOM 754 C C . ARG A 1 92 ? 14.385 13.379 -5.803 1.00 73.06 92 ARG A C 1
ATOM 756 O O . ARG A 1 92 ? 14.005 14.479 -5.411 1.00 73.06 92 ARG A O 1
ATOM 763 N N . THR A 1 93 ? 15.399 12.739 -5.237 1.00 59.31 93 THR A N 1
ATOM 764 C CA . THR A 1 93 ? 16.298 13.432 -4.316 1.00 59.31 93 THR A CA 1
ATOM 765 C C . THR A 1 93 ? 17.289 14.261 -5.124 1.00 59.31 93 THR A C 1
ATOM 767 O O . THR A 1 93 ? 18.025 13.751 -5.966 1.00 59.31 93 THR A O 1
ATOM 770 N N . SER A 1 94 ? 17.324 15.561 -4.857 1.00 48.66 94 SER A N 1
ATOM 771 C CA . SER A 1 94 ? 18.544 16.337 -5.048 1.00 48.66 94 SER A CA 1
ATOM 772 C C . SER A 1 94 ? 19.473 15.941 -3.904 1.00 48.66 94 SER A C 1
ATOM 774 O O . SER A 1 94 ? 19.084 16.055 -2.740 1.00 48.66 94 SER A O 1
ATOM 776 N N . HIS A 1 95 ? 20.673 15.442 -4.189 1.00 42.25 95 HIS A N 1
ATOM 777 C CA . HIS A 1 95 ? 21.679 15.306 -3.136 1.00 42.25 95 HIS A CA 1
ATOM 778 C C . HIS A 1 95 ? 21.993 16.714 -2.584 1.00 42.25 95 HIS A C 1
ATOM 780 O O . HIS A 1 95 ? 22.026 17.659 -3.380 1.00 42.25 95 HIS A O 1
ATOM 786 N N . PRO A 1 96 ? 22.192 16.906 -1.266 1.00 41.41 96 PRO A N 1
ATOM 787 C CA . PRO A 1 96 ? 22.666 18.179 -0.741 1.00 41.41 96 PRO A CA 1
ATOM 788 C C . PRO A 1 96 ? 24.122 18.357 -1.184 1.00 41.41 96 PRO A C 1
ATOM 790 O O . PRO A 1 96 ? 25.046 17.913 -0.515 1.00 41.41 96 PRO A O 1
ATOM 793 N N . ILE A 1 97 ? 24.326 18.941 -2.362 1.00 44.94 97 ILE A N 1
ATOM 794 C CA . ILE A 1 97 ? 25.651 19.313 -2.850 1.00 44.94 97 ILE A CA 1
ATOM 795 C C . ILE A 1 97 ? 25.844 20.786 -2.518 1.00 44.94 97 ILE A C 1
ATOM 797 O O . ILE A 1 97 ? 24.968 21.612 -2.785 1.00 44.94 97 ILE A O 1
ATOM 801 N N . SER A 1 98 ? 26.994 21.078 -1.915 1.00 46.22 98 SER A N 1
ATOM 802 C CA . SER A 1 98 ? 27.534 22.407 -1.653 1.00 46.22 98 SER A CA 1
ATOM 803 C C . SER A 1 98 ? 27.223 23.411 -2.775 1.00 46.22 98 SER A C 1
ATOM 805 O O . SER A 1 98 ? 27.181 23.033 -3.951 1.00 46.22 98 SER A O 1
ATOM 807 N N . PRO A 1 99 ? 27.030 24.700 -2.440 1.00 46.09 99 PRO A N 1
ATOM 808 C CA . PRO A 1 99 ? 26.651 25.727 -3.402 1.00 46.09 99 PRO A CA 1
ATOM 809 C C . PRO A 1 99 ? 27.788 25.922 -4.413 1.00 46.09 99 PRO A C 1
ATOM 811 O O . PRO A 1 99 ? 28.766 26.604 -4.134 1.00 46.09 99 PRO A O 1
ATOM 814 N N . GLY A 1 100 ? 27.694 25.280 -5.577 1.00 49.38 100 GLY A N 1
ATOM 815 C CA . GLY A 1 100 ? 28.723 25.408 -6.609 1.00 49.38 100 GLY A CA 1
ATOM 816 C C . GLY A 1 100 ? 28.490 24.576 -7.862 1.00 49.38 100 GLY A C 1
ATOM 817 O O . GLY A 1 100 ? 28.683 25.091 -8.952 1.00 49.38 100 GLY A O 1
ATOM 818 N N . ASN A 1 101 ? 27.995 23.338 -7.746 1.00 48.78 101 ASN A N 1
ATOM 819 C CA . ASN A 1 101 ? 27.764 22.476 -8.910 1.00 48.78 101 ASN A CA 1
ATOM 820 C C . ASN A 1 101 ? 26.404 21.773 -8.823 1.00 48.78 101 ASN A C 1
ATOM 822 O O . ASN A 1 101 ? 26.210 20.849 -8.035 1.00 48.78 101 ASN A O 1
ATOM 826 N N . LYS A 1 102 ? 25.453 22.196 -9.668 1.00 52.34 102 LYS A N 1
ATOM 827 C CA . LYS A 1 102 ? 24.154 21.527 -9.861 1.00 52.34 102 LYS A CA 1
ATOM 828 C C . LYS A 1 102 ? 24.333 20.263 -10.711 1.00 52.34 102 LYS A C 1
ATOM 830 O O . LYS A 1 102 ? 23.822 20.191 -11.825 1.00 52.34 102 LYS A O 1
ATOM 835 N N . VAL A 1 103 ? 25.056 19.263 -10.212 1.00 53.31 103 VAL A N 1
ATOM 836 C CA . VAL A 1 103 ? 24.988 17.928 -10.821 1.00 53.31 103 VAL A CA 1
ATOM 837 C C . VAL A 1 103 ? 23.696 17.283 -10.327 1.00 53.31 103 VAL A C 1
ATOM 839 O O . VAL A 1 103 ? 23.489 17.103 -9.126 1.00 53.31 103 VAL A O 1
ATOM 842 N N . ASN A 1 104 ? 22.770 17.020 -11.248 1.00 57.44 104 ASN A N 1
ATOM 843 C CA . ASN A 1 104 ? 21.503 16.363 -10.947 1.00 57.44 104 ASN A CA 1
ATOM 844 C C . ASN A 1 104 ? 21.779 14.895 -10.597 1.00 57.44 104 ASN A C 1
ATOM 846 O O . ASN A 1 104 ? 21.691 14.045 -11.460 1.00 57.44 104 ASN A O 1
ATOM 850 N N . ASN A 1 105 ? 22.093 14.579 -9.343 1.00 56.06 105 ASN A N 1
ATOM 851 C CA . ASN A 1 105 ? 22.364 13.202 -8.902 1.00 56.06 105 ASN A CA 1
ATOM 852 C C . ASN A 1 105 ? 21.089 12.391 -8.615 1.00 56.06 105 ASN A C 1
ATOM 854 O O . ASN A 1 105 ? 21.104 11.482 -7.785 1.00 56.06 105 ASN A O 1
ATOM 858 N N . SER A 1 106 ? 19.962 12.724 -9.250 1.00 64.31 106 SER A N 1
ATOM 859 C CA . SER A 1 106 ? 18.769 11.891 -9.113 1.00 64.31 106 SER A CA 1
ATOM 860 C C . SER A 1 106 ? 19.045 10.489 -9.655 1.00 64.31 106 SER A C 1
ATOM 862 O O . SER A 1 106 ? 19.811 10.304 -10.603 1.00 64.31 106 SER A O 1
ATOM 864 N N . THR A 1 107 ? 18.377 9.487 -9.093 1.00 64.25 107 THR A N 1
ATOM 865 C CA . THR A 1 107 ? 18.482 8.099 -9.562 1.00 64.25 107 THR A CA 1
ATOM 866 C C . THR A 1 107 ? 18.130 7.975 -11.049 1.00 64.25 107 THR A C 1
ATOM 868 O O . THR A 1 107 ? 18.729 7.178 -11.760 1.00 64.25 107 THR A O 1
ATOM 871 N N . HIS A 1 108 ? 17.239 8.846 -11.541 1.00 64.31 108 HIS A N 1
ATOM 872 C CA . HIS A 1 108 ? 16.909 9.010 -12.962 1.00 64.31 108 HIS A CA 1
ATOM 873 C C . HIS A 1 108 ? 18.098 9.460 -13.820 1.00 64.31 108 HIS A C 1
ATOM 875 O O . HIS A 1 108 ? 18.299 8.937 -14.912 1.00 64.31 108 HIS A O 1
ATOM 881 N N . PHE A 1 109 ? 18.900 10.413 -13.342 1.00 67.06 109 PHE A N 1
ATOM 882 C CA . PHE A 1 109 ? 20.097 10.862 -14.057 1.00 67.06 109 PHE A CA 1
ATOM 883 C C . PHE A 1 109 ? 21.173 9.778 -14.088 1.00 67.06 109 PHE A C 1
ATOM 885 O O . PHE A 1 109 ? 21.733 9.509 -15.146 1.00 67.06 109 PHE A O 1
ATOM 892 N N . LEU A 1 110 ? 21.418 9.114 -12.953 1.00 68.56 110 LEU A N 1
ATOM 893 C CA . LEU A 1 110 ? 22.351 7.987 -12.890 1.00 68.56 110 LEU A CA 1
ATOM 894 C C . LEU A 1 110 ? 21.903 6.847 -13.811 1.00 68.56 110 LEU A C 1
ATOM 896 O O . LEU A 1 110 ? 22.732 6.256 -14.493 1.00 68.56 110 LEU A O 1
ATOM 900 N N . GLN A 1 111 ? 20.597 6.585 -13.896 1.00 67.38 111 GLN A N 1
ATOM 901 C CA . GLN A 1 111 ? 20.042 5.609 -14.826 1.00 67.38 111 GLN A CA 1
ATOM 902 C C . GLN A 1 111 ? 20.270 5.984 -16.289 1.00 67.38 111 GLN A C 1
ATOM 904 O O . GLN A 1 111 ? 20.716 5.140 -17.060 1.00 67.38 111 GLN A O 1
ATOM 909 N N . ALA A 1 112 ? 20.001 7.233 -16.670 1.00 68.88 112 ALA A N 1
ATOM 910 C CA . ALA A 1 112 ? 20.259 7.704 -18.027 1.00 68.88 112 ALA A CA 1
ATOM 911 C C . ALA A 1 112 ? 21.754 7.627 -18.381 1.00 68.88 112 ALA A C 1
ATOM 913 O O . ALA A 1 112 ? 22.103 7.151 -19.456 1.00 68.88 112 ALA A O 1
ATOM 914 N N . LEU A 1 113 ? 22.634 8.031 -17.459 1.00 70.25 113 LEU A N 1
ATOM 915 C CA . LEU A 1 113 ? 24.085 7.984 -17.640 1.00 70.25 113 LEU A CA 1
ATOM 916 C C . LEU A 1 113 ? 24.592 6.544 -17.808 1.00 70.25 113 LEU A C 1
ATOM 918 O O . LEU A 1 113 ? 25.369 6.257 -18.714 1.00 70.25 113 LEU A O 1
ATOM 922 N N . LEU A 1 114 ? 24.134 5.632 -16.949 1.00 68.00 114 LEU A N 1
ATOM 923 C CA . LEU A 1 114 ? 24.574 4.238 -16.944 1.00 68.00 114 LEU A CA 1
ATOM 924 C C . LEU A 1 114 ? 23.934 3.404 -18.056 1.00 68.00 114 LEU A C 1
ATOM 926 O O . LEU A 1 114 ? 24.531 2.419 -18.464 1.00 68.00 114 LEU A O 1
ATOM 930 N N . ALA A 1 115 ? 22.785 3.805 -18.610 1.00 65.31 115 ALA A N 1
ATOM 931 C CA . ALA A 1 115 ? 22.196 3.149 -19.782 1.00 65.31 115 ALA A CA 1
ATOM 932 C C . ALA A 1 115 ? 23.099 3.220 -21.032 1.00 65.31 115 ALA A C 1
ATOM 934 O O . ALA A 1 115 ? 22.940 2.409 -21.949 1.00 65.31 115 ALA A O 1
ATOM 935 N N . HIS A 1 116 ? 24.039 4.173 -21.068 1.00 63.53 116 HIS A N 1
ATOM 936 C CA . HIS A 1 116 ? 25.058 4.297 -22.113 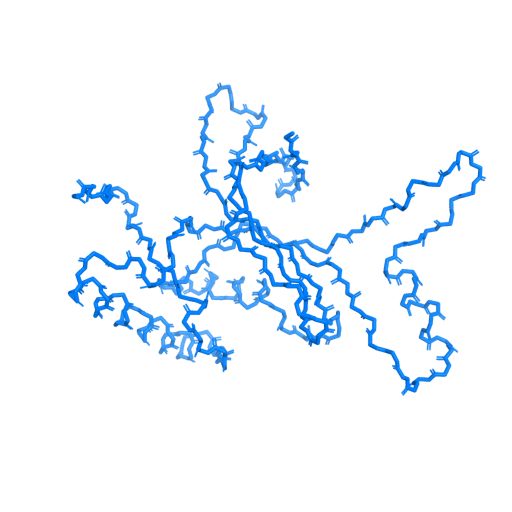1.00 63.53 116 HIS A CA 1
ATOM 937 C C . HIS A 1 116 ? 26.318 3.452 -21.854 1.00 63.53 116 HIS A C 1
ATOM 939 O O . HIS A 1 116 ? 27.088 3.235 -22.787 1.00 63.53 116 HIS A O 1
ATOM 945 N N . HIS A 1 117 ? 26.520 2.957 -20.629 1.00 59.03 117 HIS A N 1
ATOM 946 C CA . HIS A 1 117 ? 27.602 2.036 -20.277 1.00 59.03 117 HIS A CA 1
ATOM 947 C C . HIS A 1 117 ? 27.099 0.581 -20.274 1.00 59.03 117 HIS A C 1
ATOM 949 O O . HIS A 1 117 ? 25.909 0.317 -20.124 1.00 59.03 117 HIS A O 1
ATOM 955 N N . GLU A 1 118 ? 28.000 -0.368 -20.533 1.00 55.84 118 GLU A N 1
ATOM 956 C CA . GLU A 1 118 ? 27.695 -1.767 -20.861 1.00 55.84 118 GLU A CA 1
ATOM 957 C C . GLU A 1 118 ? 26.610 -2.429 -19.989 1.00 55.84 118 GLU A C 1
ATOM 959 O O . GLU A 1 118 ? 26.603 -2.383 -18.759 1.00 55.84 118 GLU A O 1
ATOM 964 N N . ARG A 1 119 ? 25.682 -3.091 -20.683 1.00 55.50 119 ARG A N 1
ATOM 965 C CA . ARG A 1 119 ? 24.329 -3.471 -20.251 1.00 55.50 119 ARG A CA 1
ATOM 966 C C . ARG A 1 119 ? 24.262 -4.712 -19.331 1.00 55.50 119 ARG A C 1
ATOM 968 O O . ARG A 1 119 ? 23.275 -5.437 -19.370 1.00 55.50 119 ARG A O 1
ATOM 975 N N . GLY A 1 120 ? 25.311 -5.005 -18.560 1.00 54.44 120 GLY A N 1
ATOM 976 C CA . GLY A 1 120 ? 25.587 -6.380 -18.118 1.00 54.44 120 GLY A CA 1
ATOM 977 C C . GLY A 1 120 ? 25.216 -6.804 -16.693 1.00 54.44 120 GLY A C 1
ATOM 978 O O . GLY A 1 120 ? 24.936 -7.983 -16.502 1.00 54.44 120 GLY A O 1
ATOM 979 N N . SER A 1 121 ? 25.240 -5.929 -15.680 1.00 60.12 121 SER A N 1
ATOM 980 C CA . SER A 1 121 ? 25.306 -6.442 -14.291 1.00 60.12 121 SER A CA 1
ATOM 981 C C . SER A 1 121 ? 24.554 -5.674 -13.205 1.00 60.12 121 SER A C 1
ATOM 983 O O . SER A 1 121 ? 24.531 -6.142 -12.067 1.00 60.12 121 SER A O 1
ATOM 985 N N . TYR A 1 122 ? 23.896 -4.549 -13.508 1.00 63.81 122 TYR A N 1
ATOM 986 C CA . TYR A 1 122 ? 23.225 -3.745 -12.479 1.00 63.81 122 TYR A CA 1
ATOM 987 C C . TYR A 1 122 ? 21.785 -3.390 -12.854 1.00 63.81 122 TYR A C 1
ATOM 989 O O . TYR A 1 122 ? 21.521 -2.817 -13.911 1.00 63.81 122 TYR A O 1
ATOM 997 N N . TYR A 1 123 ? 20.854 -3.684 -11.945 1.00 67.19 123 TYR A N 1
ATOM 998 C CA . TYR A 1 123 ? 19.466 -3.236 -12.027 1.00 67.19 123 TYR A CA 1
ATOM 999 C C . TYR A 1 123 ? 19.304 -1.951 -11.219 1.00 67.19 123 TYR A C 1
ATOM 1001 O O . TYR A 1 123 ? 19.297 -1.974 -9.989 1.00 67.19 123 TYR A O 1
ATOM 1009 N N . LEU A 1 124 ? 19.181 -0.819 -11.910 1.00 74.69 124 LEU A N 1
ATOM 1010 C CA . LEU A 1 124 ? 18.972 0.472 -11.260 1.00 74.69 124 LEU A CA 1
ATOM 1011 C C . LEU A 1 124 ? 17.505 0.621 -10.86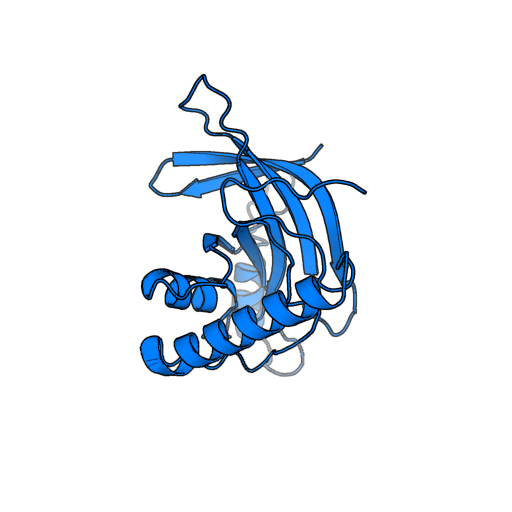3 1.00 74.69 124 LEU A C 1
ATOM 1013 O O . LEU A 1 124 ? 16.621 0.743 -11.712 1.00 74.69 124 LEU A O 1
ATOM 1017 N N . GLN A 1 125 ? 17.266 0.603 -9.558 1.00 79.25 125 GLN A N 1
ATOM 1018 C CA . GLN A 1 125 ? 15.956 0.845 -8.973 1.00 79.25 125 GLN A CA 1
ATOM 1019 C C . GLN A 1 125 ? 15.778 2.333 -8.663 1.00 79.25 125 GLN A C 1
ATOM 1021 O O . GLN A 1 125 ? 16.745 3.054 -8.422 1.00 79.25 125 GLN A O 1
ATOM 1026 N N . VAL A 1 126 ? 14.532 2.798 -8.646 1.00 82.88 126 VAL A N 1
ATOM 1027 C CA . VAL A 1 126 ? 14.169 4.163 -8.247 1.00 82.88 126 VAL A CA 1
ATOM 1028 C C . VAL A 1 126 ? 13.296 4.121 -7.004 1.00 82.88 126 VAL A C 1
ATOM 1030 O O . VAL A 1 126 ? 12.484 3.214 -6.842 1.00 82.88 126 VAL A O 1
ATOM 1033 N N . LEU A 1 127 ? 13.438 5.112 -6.127 1.00 86.06 127 LEU A N 1
ATOM 1034 C CA . LEU A 1 127 ? 12.609 5.196 -4.931 1.00 86.06 127 LEU A CA 1
ATOM 1035 C C . LEU A 1 127 ? 11.202 5.672 -5.311 1.00 86.06 127 LEU A C 1
ATOM 1037 O O . LEU A 1 127 ? 11.024 6.790 -5.801 1.00 86.06 127 LEU A O 1
ATOM 1041 N N . SER A 1 128 ? 10.205 4.833 -5.063 1.00 88.75 128 SER A N 1
ATOM 1042 C CA . SER A 1 128 ? 8.789 5.154 -5.193 1.00 88.75 128 SER A CA 1
ATOM 1043 C C . SER A 1 128 ? 8.158 5.344 -3.825 1.00 88.75 128 SER A C 1
ATOM 1045 O O . SER A 1 128 ? 8.466 4.620 -2.878 1.00 88.75 128 SER A O 1
ATOM 1047 N N . ARG A 1 129 ? 7.258 6.319 -3.742 1.00 92.19 129 ARG A N 1
ATOM 1048 C CA . ARG A 1 129 ? 6.399 6.582 -2.597 1.00 92.19 129 ARG A CA 1
ATOM 1049 C C . ARG A 1 129 ? 4.950 6.414 -3.005 1.00 92.19 129 ARG A C 1
ATOM 1051 O O . ARG A 1 129 ? 4.485 7.068 -3.935 1.00 92.19 129 ARG A O 1
ATOM 1058 N N . ILE A 1 130 ? 4.225 5.641 -2.219 1.00 94.00 130 ILE A N 1
ATOM 1059 C CA . ILE A 1 130 ? 2.780 5.476 -2.318 1.00 94.00 130 ILE A CA 1
ATOM 1060 C C . ILE A 1 130 ? 2.139 5.897 -1.000 1.00 94.00 130 ILE A C 1
ATOM 1062 O O . ILE A 1 130 ? 2.654 5.616 0.081 1.00 94.00 130 ILE A O 1
ATOM 1066 N N . ILE A 1 131 ? 1.029 6.621 -1.097 1.00 94.06 131 ILE A N 1
ATOM 1067 C CA . ILE A 1 131 ? 0.236 7.087 0.037 1.00 94.06 131 ILE A CA 1
ATOM 1068 C C . ILE A 1 131 ? -1.151 6.476 -0.104 1.00 94.06 131 ILE A C 1
ATOM 1070 O O . ILE A 1 131 ? -1.825 6.719 -1.108 1.00 94.06 131 ILE A O 1
ATOM 1074 N N . THR A 1 132 ? -1.577 5.712 0.895 1.00 94.19 132 THR A N 1
ATOM 1075 C CA . THR A 1 132 ? -2.833 4.956 0.869 1.00 94.19 132 THR A CA 1
ATOM 1076 C C . THR A 1 132 ? -3.637 5.126 2.155 1.00 94.19 132 THR A C 1
ATOM 1078 O O . THR A 1 132 ? -3.156 5.644 3.165 1.00 94.19 132 THR A O 1
ATOM 1081 N N . GLU A 1 133 ? -4.891 4.694 2.101 1.00 92.50 133 GLU A N 1
ATOM 1082 C CA . GLU A 1 133 ? -5.774 4.508 3.250 1.00 92.50 133 GLU A CA 1
ATOM 1083 C C . GLU A 1 133 ? -6.710 3.306 2.996 1.00 92.50 133 GLU A C 1
ATOM 1085 O O . GLU A 1 133 ? -6.891 2.924 1.836 1.00 92.50 133 GLU A O 1
ATOM 1090 N N . PRO A 1 134 ? -7.342 2.721 4.026 1.00 91.12 134 PRO A N 1
ATOM 1091 C CA . PRO A 1 134 ? -7.211 3.030 5.454 1.00 91.12 134 PRO A CA 1
ATOM 1092 C C . PRO A 1 134 ? -5.857 2.611 6.048 1.00 91.12 134 PRO A C 1
ATOM 1094 O O . PRO A 1 134 ? -5.093 1.864 5.443 1.00 91.12 134 PRO A O 1
ATOM 1097 N N . VAL A 1 135 ? -5.561 3.108 7.254 1.00 88.94 135 VAL A N 1
ATOM 1098 C CA . VAL A 1 135 ? -4.547 2.492 8.124 1.00 88.94 135 VAL A CA 1
ATOM 1099 C C . VAL A 1 135 ? -5.216 1.312 8.818 1.00 88.94 135 VAL A C 1
ATOM 1101 O O . VAL A 1 135 ? -6.250 1.503 9.455 1.00 88.94 135 VAL A O 1
ATOM 1104 N N . GLY A 1 136 ? -4.632 0.127 8.684 1.00 88.38 136 GLY A N 1
ATOM 1105 C CA . GLY A 1 136 ? -5.102 -1.096 9.326 1.00 88.38 136 GLY A CA 1
ATOM 1106 C C . GLY A 1 136 ? -3.977 -1.825 10.049 1.00 88.38 136 GLY A C 1
ATOM 1107 O O . GLY A 1 136 ? -2.809 -1.437 9.947 1.00 88.38 136 GLY A O 1
ATOM 1108 N N . ASP A 1 137 ? -4.360 -2.878 10.755 1.00 88.00 137 ASP A N 1
ATOM 1109 C CA . ASP A 1 137 ? -3.449 -3.777 11.452 1.00 88.00 137 ASP A CA 1
ATOM 1110 C C . ASP A 1 137 ? -3.083 -4.963 10.551 1.00 88.00 137 ASP A C 1
ATOM 1112 O O . ASP A 1 137 ? -3.754 -5.238 9.552 1.00 88.00 137 ASP A O 1
ATOM 1116 N N . LEU A 1 138 ? -2.000 -5.667 10.879 1.00 84.44 138 LEU A N 1
ATOM 1117 C CA . LEU A 1 138 ? -1.634 -6.887 10.162 1.00 84.44 138 LEU A CA 1
ATOM 1118 C C . LEU A 1 138 ? -2.706 -7.956 10.367 1.00 84.44 138 LEU A C 1
ATOM 1120 O O . LEU A 1 138 ? -3.341 -8.021 11.418 1.00 84.44 138 LEU A O 1
ATOM 1124 N N . ILE A 1 139 ? -2.858 -8.851 9.390 1.00 86.94 139 ILE A N 1
ATOM 1125 C CA . ILE A 1 139 ? -3.805 -9.965 9.501 1.00 86.94 139 ILE A CA 1
ATOM 1126 C C . ILE A 1 139 ? -3.539 -10.871 10.704 1.00 86.94 139 ILE A C 1
ATOM 1128 O O . ILE A 1 139 ? -4.454 -11.557 11.120 1.00 86.94 139 ILE A O 1
ATOM 1132 N N . THR A 1 140 ? -2.331 -10.872 11.277 1.00 86.56 140 THR A N 1
ATOM 1133 C CA . THR A 1 140 ? -1.988 -11.615 12.502 1.00 86.56 140 THR A CA 1
ATOM 1134 C C . THR A 1 140 ? -2.637 -11.050 13.764 1.00 86.56 140 THR A C 1
ATOM 1136 O O . THR A 1 140 ? -2.754 -11.770 14.747 1.00 86.56 140 THR A O 1
ATOM 1139 N N . GLU A 1 141 ? -3.102 -9.801 13.724 1.00 89.12 141 GLU A N 1
ATOM 1140 C CA . GLU A 1 141 ? -3.718 -9.082 14.846 1.00 89.12 141 GLU A CA 1
ATOM 1141 C C . GLU A 1 141 ? -5.250 -9.247 14.860 1.00 89.12 141 GLU A C 1
ATOM 1143 O O . GLU A 1 141 ? -5.999 -8.318 15.188 1.00 89.12 141 GLU A O 1
ATOM 1148 N N . PHE A 1 142 ? -5.752 -10.403 14.419 1.00 90.06 142 PHE A N 1
ATOM 1149 C CA . PHE A 1 142 ? -7.176 -10.710 14.507 1.00 90.06 142 PHE A CA 1
ATOM 1150 C C . PHE A 1 142 ? -7.559 -11.008 15.961 1.00 90.06 142 PHE A C 1
ATOM 1152 O O . PHE A 1 142 ? -6.874 -11.733 16.678 1.00 90.06 142 PHE A O 1
ATOM 1159 N N . SER A 1 143 ? -8.699 -10.479 16.386 1.00 90.31 143 SER A N 1
ATOM 1160 C CA . SER A 1 143 ? -9.268 -10.685 17.720 1.00 90.31 143 SER A CA 1
ATOM 1161 C C . SER A 1 143 ? -9.903 -12.069 17.878 1.00 90.31 143 SER A C 1
ATOM 1163 O O . SER A 1 143 ? -9.928 -12.637 18.968 1.00 90.31 143 SER A O 1
ATOM 1165 N N . CYS A 1 144 ? -10.435 -12.632 16.789 1.00 92.50 144 CYS A N 1
ATOM 1166 C CA . CYS A 1 144 ? -11.078 -13.940 16.790 1.00 92.50 144 CYS A CA 1
ATOM 1167 C C . CYS A 1 144 ? -11.065 -14.600 15.404 1.00 92.50 144 CYS A C 1
ATOM 1169 O O . CYS A 1 144 ? -10.916 -13.939 14.375 1.00 92.50 144 CYS A O 1
ATOM 1171 N N . LEU A 1 145 ? -11.296 -15.917 15.370 1.00 92.88 145 LEU A N 1
ATOM 1172 C CA . LEU A 1 145 ? -11.392 -16.678 14.119 1.00 92.88 145 LEU A CA 1
ATOM 1173 C C . LEU A 1 145 ? -12.467 -16.117 13.172 1.00 92.88 145 LEU A C 1
ATOM 1175 O O . LEU A 1 145 ? -12.282 -16.132 11.960 1.00 92.88 145 LEU A O 1
ATOM 1179 N N . GLY A 1 146 ? -13.575 -15.601 13.715 1.00 93.69 146 GLY A N 1
ATOM 1180 C CA . GLY A 1 146 ? -14.634 -14.984 12.916 1.00 93.69 146 GLY A CA 1
ATOM 1181 C C . GLY A 1 146 ? -14.144 -13.768 12.126 1.00 93.69 146 GLY A C 1
ATOM 1182 O O . GLY A 1 146 ? -14.438 -13.658 10.940 1.00 93.69 146 GLY A O 1
ATOM 1183 N N . GLU A 1 147 ? -13.345 -12.900 12.751 1.00 90.44 147 GLU A N 1
ATOM 1184 C CA . GLU A 1 147 ? -12.746 -11.737 12.087 1.00 90.44 147 GLU A CA 1
ATOM 1185 C C . GLU A 1 147 ? -11.798 -12.163 10.964 1.00 90.44 147 GLU A C 1
ATOM 1187 O O . GLU A 1 147 ? -11.900 -11.654 9.849 1.00 90.44 147 GLU A O 1
ATOM 1192 N N . LEU A 1 148 ? -10.937 -13.152 11.226 1.00 90.44 148 LEU A N 1
ATOM 1193 C CA . LEU A 1 148 ? -10.030 -13.700 10.218 1.00 90.44 148 LEU A CA 1
ATOM 1194 C C . LEU A 1 148 ? -10.792 -14.270 9.010 1.00 90.44 148 LEU A C 1
ATOM 1196 O O . LEU A 1 148 ? -10.418 -14.013 7.867 1.00 90.44 148 LEU A O 1
ATOM 1200 N N . LEU A 1 149 ? -11.870 -15.024 9.252 1.00 92.75 149 LEU A N 1
ATOM 1201 C CA . LEU A 1 149 ? -12.689 -15.613 8.191 1.00 92.75 149 LEU A CA 1
ATOM 1202 C C . LEU A 1 149 ? -13.400 -14.549 7.352 1.00 92.75 149 LEU A C 1
ATOM 1204 O O . LEU A 1 149 ? -13.392 -14.647 6.126 1.00 92.75 149 LEU A O 1
ATOM 1208 N N . VAL A 1 150 ? -13.992 -13.536 7.990 1.00 91.38 150 VAL A N 1
ATOM 1209 C CA . VAL A 1 150 ? -14.656 -12.430 7.282 1.00 91.38 150 VAL A CA 1
ATOM 1210 C C . VAL A 1 150 ? -13.651 -11.669 6.432 1.00 91.38 150 VAL A C 1
ATOM 1212 O O . VAL A 1 150 ? -13.888 -11.474 5.244 1.00 91.38 150 VAL A O 1
ATOM 1215 N N . ALA A 1 151 ? -12.503 -11.312 7.007 1.00 90.12 151 ALA A N 1
ATOM 1216 C CA . ALA A 1 151 ? -11.486 -10.585 6.274 1.00 90.12 151 ALA A CA 1
ATOM 1217 C C . ALA A 1 151 ? -11.010 -11.404 5.062 1.00 90.12 151 ALA A C 1
ATOM 1219 O O . ALA A 1 151 ? -10.974 -10.888 3.945 1.00 90.12 151 ALA A O 1
ATOM 1220 N N . PHE A 1 152 ? -10.718 -12.701 5.246 1.00 89.56 152 PHE A N 1
ATOM 1221 C CA . PHE A 1 152 ? -10.311 -13.601 4.159 1.00 89.56 152 PHE A CA 1
ATOM 1222 C C . PHE A 1 152 ? -11.364 -13.713 3.049 1.00 89.56 152 PHE A C 1
ATOM 1224 O O . PHE A 1 152 ? -11.014 -13.700 1.868 1.00 89.56 152 PHE A O 1
ATOM 1231 N N . LEU A 1 153 ? -12.650 -13.782 3.405 1.00 91.88 153 LEU A N 1
ATOM 1232 C CA . LEU A 1 153 ? -13.740 -13.763 2.430 1.00 91.88 153 LEU A CA 1
ATOM 1233 C C . LEU A 1 153 ? -13.760 -12.454 1.635 1.00 91.88 153 LEU A C 1
ATOM 1235 O O . LEU A 1 153 ? -13.792 -12.512 0.405 1.00 91.88 153 LEU A O 1
ATOM 1239 N N . ASP A 1 154 ? -13.674 -11.304 2.309 1.00 91.31 154 ASP A N 1
ATOM 1240 C CA . ASP A 1 154 ? -13.634 -9.986 1.661 1.00 91.31 154 ASP A CA 1
ATOM 1241 C C . ASP A 1 154 ? -12.465 -9.896 0.670 1.00 91.31 154 ASP A C 1
ATOM 1243 O O . ASP A 1 154 ? -12.623 -9.435 -0.460 1.00 91.31 154 ASP A O 1
ATOM 1247 N N . TYR A 1 155 ? -11.302 -10.428 1.038 1.00 89.69 155 TYR A N 1
ATOM 1248 C CA . TYR A 1 155 ? -10.131 -10.471 0.168 1.00 89.69 155 TYR A CA 1
ATOM 1249 C C . TYR A 1 155 ? -10.314 -11.340 -1.078 1.00 89.69 155 TYR A C 1
ATOM 1251 O O . TYR A 1 155 ? -9.945 -10.923 -2.180 1.00 89.69 155 TYR A O 1
ATOM 1259 N N . VAL A 1 156 ? -10.880 -12.543 -0.930 1.00 90.88 156 VAL A N 1
ATOM 1260 C CA . VAL A 1 156 ? -11.158 -13.436 -2.067 1.00 90.88 156 VAL A CA 1
ATOM 1261 C C . VAL A 1 156 ? -12.192 -12.805 -2.999 1.00 90.88 156 VAL A C 1
ATOM 1263 O O . VAL A 1 156 ? -12.053 -12.891 -4.223 1.00 90.88 156 VAL A O 1
ATOM 1266 N N . VAL A 1 157 ? -13.208 -12.140 -2.441 1.00 93.75 157 VAL A N 1
ATOM 1267 C CA . VAL A 1 157 ? -14.203 -11.388 -3.215 1.00 93.75 157 VAL A CA 1
ATOM 1268 C C . VAL A 1 157 ? -13.534 -10.246 -3.980 1.00 93.75 157 VAL A C 1
ATOM 1270 O O . VAL A 1 157 ? -13.673 -10.197 -5.202 1.00 93.75 157 VAL A O 1
ATOM 1273 N N . ALA A 1 158 ? -12.726 -9.417 -3.316 1.00 92.38 158 ALA A N 1
ATOM 1274 C CA . ALA A 1 158 ? -11.998 -8.316 -3.946 1.00 92.38 158 ALA A CA 1
ATOM 1275 C C . ALA A 1 158 ? -11.096 -8.800 -5.097 1.00 92.38 158 ALA A C 1
ATOM 1277 O O . ALA A 1 158 ? -11.075 -8.206 -6.174 1.00 92.38 158 ALA A O 1
ATOM 1278 N N . HIS A 1 159 ? -10.400 -9.930 -4.923 1.00 91.19 159 HIS A N 1
ATOM 1279 C CA . HIS A 1 159 ? -9.571 -10.529 -5.977 1.00 91.19 159 HIS A CA 1
ATOM 1280 C C . HIS A 1 159 ? -10.397 -11.030 -7.162 1.00 91.19 159 HIS A C 1
ATOM 1282 O O . HIS A 1 159 ? -10.048 -10.798 -8.321 1.00 91.19 159 HIS A O 1
ATOM 1288 N N . LYS A 1 160 ? -11.514 -11.711 -6.891 1.00 93.56 160 LYS A N 1
ATOM 1289 C CA . LYS A 1 160 ? -12.440 -12.168 -7.931 1.00 93.56 160 LYS A CA 1
ATOM 1290 C C . LYS A 1 160 ? -12.974 -10.987 -8.742 1.00 93.56 160 LYS A C 1
ATOM 1292 O O . LYS A 1 160 ? -13.073 -11.090 -9.965 1.00 93.56 160 LYS A O 1
ATOM 1297 N N . GLU A 1 161 ? -13.323 -9.888 -8.086 1.00 95.25 161 GLU A N 1
ATOM 1298 C CA . GLU A 1 161 ? -13.821 -8.682 -8.745 1.00 95.25 161 GLU A CA 1
ATOM 1299 C C . GLU A 1 161 ? -12.728 -7.947 -9.522 1.00 95.25 161 GLU A C 1
ATOM 1301 O O . GLU A 1 161 ? -12.958 -7.578 -10.673 1.00 95.25 161 GLU A O 1
ATOM 1306 N N . ALA A 1 162 ? -11.516 -7.836 -8.973 1.00 93.38 162 ALA A N 1
ATOM 1307 C CA . ALA A 1 162 ? -10.356 -7.297 -9.681 1.00 93.38 162 ALA A CA 1
ATOM 1308 C C . ALA A 1 162 ? -10.113 -8.016 -11.020 1.00 93.38 162 ALA A C 1
ATOM 1310 O O . ALA A 1 162 ? -9.890 -7.371 -12.046 1.00 93.38 162 ALA A O 1
ATOM 1311 N N . VAL A 1 163 ? -10.240 -9.346 -11.044 1.00 94.31 163 VAL A N 1
ATOM 1312 C CA . VAL A 1 163 ? -10.082 -10.139 -12.273 1.00 94.31 163 VAL A CA 1
ATOM 1313 C C . VAL A 1 163 ? -11.259 -9.947 -13.227 1.00 94.31 163 VAL A C 1
ATOM 1315 O O . VAL A 1 163 ? -11.060 -9.770 -14.429 1.00 94.31 163 VAL A O 1
ATOM 1318 N N . LYS A 1 164 ? -12.494 -10.000 -12.717 1.00 96.31 164 LYS A N 1
ATOM 1319 C CA . LYS A 1 164 ? -13.700 -9.980 -13.558 1.00 96.31 164 LYS A CA 1
ATOM 1320 C C . LYS A 1 164 ? -14.023 -8.607 -14.137 1.00 96.31 164 LYS A C 1
ATOM 1322 O O . LYS A 1 164 ? -14.496 -8.544 -15.266 1.00 96.31 164 LYS A O 1
ATOM 1327 N N . ILE A 1 165 ? -13.821 -7.552 -13.354 1.00 95.31 165 ILE A N 1
ATOM 1328 C CA . ILE A 1 165 ? -14.269 -6.190 -13.665 1.00 95.31 165 ILE A CA 1
ATOM 1329 C C . ILE A 1 165 ? -13.097 -5.353 -14.178 1.00 95.31 165 ILE A C 1
ATOM 1331 O O . ILE A 1 165 ? -13.221 -4.694 -15.204 1.00 95.31 165 ILE A O 1
ATOM 1335 N N . ALA A 1 166 ? -11.951 -5.402 -13.493 1.00 93.06 166 ALA A N 1
ATOM 1336 C CA . ALA A 1 166 ? -10.788 -4.581 -13.834 1.00 93.06 166 ALA A CA 1
ATOM 1337 C C . ALA A 1 166 ? -9.761 -5.304 -14.727 1.00 93.06 166 ALA A C 1
ATOM 1339 O O . ALA A 1 166 ? -8.795 -4.683 -15.168 1.00 93.06 166 ALA A O 1
ATOM 1340 N N . HIS A 1 167 ? -9.945 -6.605 -14.990 1.00 92.19 167 HIS A N 1
ATOM 1341 C CA . HIS A 1 167 ? -8.994 -7.457 -15.719 1.00 92.19 167 HIS A CA 1
ATOM 1342 C C . HIS A 1 167 ? -7.575 -7.439 -15.129 1.00 92.19 167 HIS A C 1
ATOM 1344 O O . HIS A 1 167 ? -6.578 -7.559 -15.844 1.00 92.19 167 HIS A O 1
ATOM 1350 N N . VAL A 1 168 ? -7.487 -7.303 -13.805 1.00 90.00 168 VAL A N 1
ATOM 1351 C CA . VAL A 1 168 ? -6.233 -7.290 -13.053 1.00 90.00 168 VAL A CA 1
ATOM 1352 C C . VAL A 1 168 ? -6.108 -8.583 -12.261 1.00 90.00 168 VAL A C 1
ATOM 1354 O O . VAL A 1 168 ? -6.958 -8.909 -11.437 1.00 90.00 168 VAL A O 1
ATOM 1357 N N . LEU A 1 169 ? -4.998 -9.288 -12.467 1.00 86.06 169 LEU A N 1
ATOM 1358 C CA . LEU A 1 169 ? -4.581 -10.410 -11.635 1.00 86.06 169 LEU A CA 1
ATOM 1359 C C . LEU A 1 169 ? -3.341 -9.966 -10.843 1.00 86.06 169 LEU A C 1
ATOM 1361 O O . LEU A 1 169 ? -2.327 -9.617 -11.440 1.00 86.06 169 LEU A O 1
ATOM 1365 N N . HIS A 1 170 ? -3.429 -9.932 -9.508 1.00 76.12 170 HIS A N 1
ATOM 1366 C CA . HIS A 1 170 ? -2.382 -9.357 -8.642 1.00 76.12 170 HIS A CA 1
ATOM 1367 C C . HIS A 1 170 ? -1.122 -10.240 -8.526 1.00 76.12 170 HIS A C 1
ATOM 1369 O O . HIS A 1 170 ? -0.027 -9.716 -8.359 1.00 76.12 170 HIS A O 1
ATOM 1375 N N . HIS A 1 171 ? -1.261 -11.570 -8.642 1.00 75.81 171 HIS A N 1
ATOM 1376 C CA . HIS A 1 171 ? -0.210 -12.606 -8.508 1.00 75.81 171 HIS A CA 1
ATOM 1377 C C . HIS A 1 171 ? 0.519 -12.677 -7.152 1.00 75.81 171 HIS A C 1
ATOM 1379 O O . HIS A 1 171 ? 1.046 -13.735 -6.824 1.00 75.81 171 HIS A O 1
ATOM 1385 N N . ASP A 1 172 ? 0.520 -11.614 -6.349 1.00 73.25 172 ASP A N 1
ATOM 1386 C CA . ASP A 1 172 ? 1.172 -11.574 -5.038 1.00 73.25 172 ASP A CA 1
ATOM 1387 C C . ASP A 1 172 ? 0.142 -11.634 -3.902 1.00 73.25 172 ASP A C 1
ATOM 1389 O O . ASP A 1 172 ? -0.198 -10.633 -3.260 1.00 73.25 172 ASP A O 1
ATOM 1393 N N . MET A 1 173 ? -0.424 -12.826 -3.712 1.00 68.62 173 MET A N 1
ATOM 1394 C CA . MET A 1 173 ? -1.334 -13.110 -2.605 1.00 68.62 173 MET A CA 1
ATOM 1395 C C . MET A 1 173 ? -0.536 -13.586 -1.387 1.00 68.62 173 MET A C 1
ATOM 1397 O O . MET A 1 173 ? -0.341 -14.784 -1.192 1.00 68.62 173 MET A O 1
ATOM 1401 N N . SER A 1 174 ? -0.045 -12.640 -0.583 1.00 75.00 174 SER A N 1
ATOM 1402 C CA . SER A 1 174 ? 0.696 -12.912 0.653 1.00 75.00 174 SER A CA 1
ATOM 1403 C C . SER A 1 174 ? -0.016 -12.324 1.874 1.00 75.00 174 SER A C 1
ATOM 1405 O O . SER A 1 174 ? -0.738 -11.332 1.769 1.00 75.00 174 SER A O 1
ATOM 1407 N N . LEU A 1 175 ? 0.217 -12.910 3.054 1.00 70.06 175 LEU A N 1
ATOM 1408 C CA . LEU A 1 175 ? -0.354 -12.428 4.322 1.00 70.06 175 LEU A CA 1
ATOM 1409 C C . LEU A 1 175 ? 0.085 -10.995 4.669 1.00 70.06 175 LEU A C 1
ATOM 1411 O O . LEU A 1 175 ? -0.620 -10.298 5.389 1.00 70.06 175 LEU A O 1
ATOM 1415 N N . LEU A 1 176 ? 1.226 -10.539 4.142 1.00 71.50 176 LEU A N 1
ATOM 1416 C CA . LEU A 1 176 ? 1.731 -9.179 4.358 1.00 71.50 176 LEU A CA 1
ATOM 1417 C C . LEU A 1 176 ? 0.984 -8.128 3.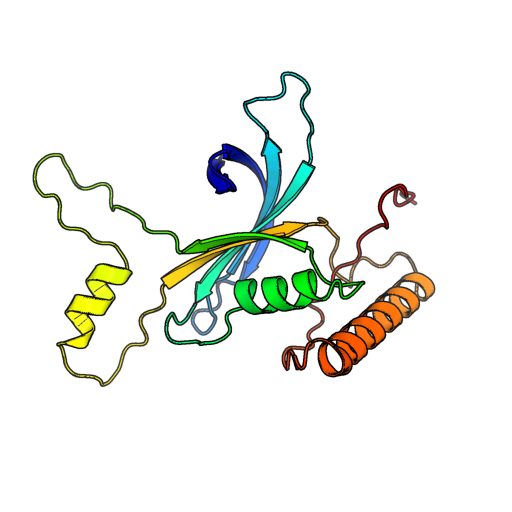528 1.00 71.50 176 LEU A C 1
ATOM 1419 O O . LEU A 1 176 ? 0.979 -6.956 3.894 1.00 71.50 176 LEU A O 1
ATOM 1423 N N . ASN A 1 177 ? 0.328 -8.540 2.441 1.00 76.12 177 ASN A N 1
ATOM 1424 C CA . ASN A 1 177 ? -0.519 -7.669 1.623 1.00 76.12 177 ASN A CA 1
ATOM 1425 C C . ASN A 1 177 ? -1.955 -7.584 2.170 1.00 76.12 177 ASN A C 1
ATOM 1427 O O . ASN A 1 177 ? -2.843 -7.032 1.521 1.00 76.12 177 ASN A O 1
ATOM 1431 N N . PHE A 1 178 ? -2.179 -8.147 3.356 1.00 83.12 178 PHE A N 1
ATOM 1432 C CA . PHE A 1 178 ? -3.475 -8.298 3.979 1.00 83.12 178 PHE A CA 1
ATOM 1433 C C . PHE A 1 178 ? -3.558 -7.435 5.234 1.00 83.12 178 PHE A C 1
ATOM 1435 O O . PHE A 1 178 ? -2.775 -7.610 6.169 1.00 83.12 178 PHE A O 1
ATOM 1442 N N . ILE A 1 179 ? -4.521 -6.514 5.260 1.00 86.56 179 ILE A N 1
ATOM 1443 C CA . ILE A 1 179 ? -4.727 -5.631 6.407 1.00 86.56 179 ILE A CA 1
ATOM 1444 C C . ILE A 1 179 ? -6.135 -5.772 6.971 1.00 86.56 179 ILE A C 1
ATOM 1446 O O . ILE A 1 179 ? -7.113 -5.884 6.232 1.00 86.56 179 ILE A O 1
ATOM 1450 N N . LEU A 1 180 ? -6.229 -5.727 8.295 1.00 87.12 180 LEU A N 1
ATOM 1451 C CA . LEU A 1 180 ? -7.481 -5.609 9.024 1.00 87.12 180 LEU A CA 1
ATOM 1452 C C . LEU A 1 180 ? -7.781 -4.127 9.206 1.00 87.12 180 LEU A C 1
ATOM 1454 O O . LEU A 1 180 ? -7.054 -3.408 9.890 1.00 87.12 180 LEU A O 1
ATOM 1458 N N . ALA A 1 181 ? -8.849 -3.658 8.572 1.00 85.19 181 ALA A N 1
ATOM 1459 C CA . ALA A 1 181 ? -9.296 -2.281 8.690 1.00 85.19 181 ALA A CA 1
ATOM 1460 C C . ALA A 1 181 ? -10.779 -2.236 9.049 1.00 85.19 181 ALA A C 1
ATOM 1462 O O . ALA A 1 181 ? -11.601 -2.922 8.442 1.00 85.19 181 ALA A O 1
ATOM 1463 N N . CYS A 1 182 ? -11.135 -1.388 10.014 1.00 73.38 182 CYS A N 1
ATOM 1464 C CA . CYS A 1 182 ? -12.536 -1.136 10.319 1.00 73.38 182 CYS A CA 1
ATOM 1465 C C . CYS A 1 182 ? -13.221 -0.429 9.145 1.00 73.38 182 CYS A C 1
ATOM 1467 O O . CYS A 1 182 ? -12.663 0.498 8.547 1.00 73.38 182 CYS A O 1
ATOM 1469 N N . LYS A 1 183 ? -14.475 -0.801 8.869 1.00 68.00 183 LYS A N 1
ATOM 1470 C CA . LYS A 1 183 ? -15.337 -0.004 7.990 1.00 68.00 183 LYS A CA 1
ATOM 1471 C C . LYS A 1 183 ? -15.507 1.400 8.578 1.00 68.00 183 LYS A C 1
ATOM 1473 O O . LYS A 1 183 ? -15.582 1.574 9.797 1.00 68.00 183 LYS A O 1
ATOM 1478 N N . GLN A 1 184 ? -15.548 2.412 7.707 1.00 54.12 184 GLN A N 1
ATOM 1479 C CA . GLN A 1 184 ? -15.734 3.809 8.114 1.00 54.12 184 GLN A CA 1
ATOM 1480 C C . GLN A 1 184 ? -16.968 3.929 9.026 1.00 54.12 184 GLN A C 1
ATOM 1482 O O . GLN A 1 184 ? -18.076 3.599 8.612 1.00 54.12 184 GLN A O 1
ATOM 1487 N N . GLY A 1 185 ? -16.763 4.378 10.270 1.00 50.19 185 GLY A N 1
ATOM 1488 C CA . GLY A 1 185 ? -17.821 4.529 11.278 1.00 50.19 185 GLY A CA 1
ATOM 1489 C C . GLY A 1 185 ? -17.871 3.456 12.376 1.00 50.19 185 GLY A C 1
ATOM 1490 O O . GLY A 1 185 ? -18.669 3.603 13.297 1.00 50.19 185 GLY A O 1
ATOM 1491 N N . GLN A 1 186 ? -17.021 2.424 12.336 1.00 51.09 186 GLN A N 1
ATOM 1492 C CA . GLN A 1 186 ? -16.872 1.440 13.419 1.00 51.09 186 GLN A CA 1
ATOM 1493 C C . GLN A 1 186 ? -15.510 1.574 14.111 1.00 51.09 186 GLN A C 1
ATOM 1495 O O . GLN A 1 186 ? -14.463 1.553 13.467 1.00 51.09 186 GLN A O 1
ATOM 1500 N N . THR A 1 187 ? -15.513 1.703 15.436 1.00 50.31 187 THR A N 1
ATOM 1501 C CA . THR A 1 187 ? -14.309 1.571 16.268 1.00 50.31 187 THR A CA 1
ATOM 1502 C C . THR A 1 187 ? -14.108 0.104 16.625 1.00 50.31 187 THR A C 1
ATOM 1504 O O . THR A 1 187 ? -15.064 -0.552 17.039 1.00 50.31 187 THR A O 1
ATOM 1507 N N . ARG A 1 188 ? -12.877 -0.407 16.486 1.00 55.09 188 ARG A N 1
ATOM 1508 C CA . ARG A 1 188 ? -12.493 -1.695 17.082 1.00 55.09 188 ARG A CA 1
ATOM 1509 C C . ARG A 1 188 ? -12.672 -1.547 18.598 1.00 55.09 188 ARG A C 1
ATOM 1511 O O . ARG A 1 188 ? -12.195 -0.572 19.173 1.00 55.09 188 ARG A O 1
ATOM 1518 N N . SER A 1 189 ? -13.463 -2.423 19.210 1.00 48.28 189 SER A N 1
ATOM 1519 C CA . SER A 1 189 ? -13.587 -2.478 20.664 1.00 48.28 189 SER A CA 1
ATOM 1520 C C . SER A 1 189 ? -12.317 -3.113 21.210 1.00 48.28 189 SER A C 1
ATOM 1522 O O . SER A 1 189 ? -12.072 -4.290 20.951 1.00 48.28 189 SER A O 1
ATOM 1524 N N . ASP A 1 190 ? -11.521 -2.330 21.930 1.00 38.97 190 ASP A N 1
ATOM 1525 C CA . ASP A 1 190 ? -10.388 -2.853 22.685 1.00 38.97 190 ASP A CA 1
ATOM 1526 C C . ASP A 1 190 ? -10.946 -3.790 23.773 1.00 38.97 190 ASP A C 1
ATOM 1528 O O . ASP A 1 190 ? -11.733 -3.364 24.627 1.00 38.97 190 ASP A O 1
ATOM 1532 N N . HIS A 1 191 ? -10.597 -5.074 23.700 1.00 37.09 191 HIS A N 1
ATOM 1533 C CA . HIS A 1 191 ? -10.818 -6.057 24.761 1.00 37.09 191 HIS A CA 1
ATOM 1534 C C . HIS A 1 191 ? -9.475 -6.475 25.343 1.00 37.09 191 HIS A C 1
ATOM 1536 O O . HIS A 1 191 ? -8.556 -6.750 24.540 1.00 37.09 191 HIS A O 1
#